Protein AF-A0A947YZN4-F1 (afdb_monomer_lite)

Structure (mmCIF, N/CA/C/O backbone):
data_AF-A0A947YZN4-F1
#
_entry.id   AF-A0A947YZN4-F1
#
loop_
_atom_site.group_PDB
_atom_site.id
_atom_site.type_symbol
_atom_site.label_atom_id
_atom_site.label_alt_id
_atom_site.label_comp_id
_atom_site.label_asym_id
_atom_site.label_entity_id
_atom_site.label_seq_id
_atom_site.pdbx_PDB_ins_code
_atom_site.Cartn_x
_atom_site.Cartn_y
_atom_site.Cartn_z
_atom_site.occupancy
_atom_site.B_iso_or_equiv
_atom_site.auth_seq_id
_atom_site.auth_comp_id
_atom_site.auth_asym_id
_atom_site.auth_atom_id
_atom_site.pdbx_PDB_model_num
ATOM 1 N N . MET A 1 1 ? 12.691 49.377 -1.015 1.00 46.47 1 MET A N 1
ATOM 2 C CA . MET A 1 1 ? 13.554 48.545 -1.881 1.00 46.47 1 MET A CA 1
ATOM 3 C C . MET A 1 1 ? 13.466 47.112 -1.382 1.00 46.47 1 MET A C 1
ATOM 5 O O . MET A 1 1 ? 13.944 46.845 -0.291 1.00 46.47 1 MET A O 1
ATOM 9 N N . SER A 1 2 ? 12.779 46.223 -2.102 1.00 58.16 2 SER A N 1
ATOM 10 C CA . SER A 1 2 ? 12.664 44.812 -1.708 1.00 58.16 2 SER A CA 1
ATOM 11 C C . SER A 1 2 ? 13.939 44.073 -2.107 1.00 58.16 2 SER A C 1
ATOM 13 O O . SER A 1 2 ? 14.275 44.034 -3.291 1.00 58.16 2 SER A O 1
ATOM 15 N N . ALA A 1 3 ? 14.663 43.518 -1.135 1.00 66.31 3 ALA A N 1
ATOM 16 C CA . ALA A 1 3 ? 15.814 42.666 -1.405 1.00 66.31 3 ALA A CA 1
ATOM 17 C C . ALA A 1 3 ? 15.352 41.420 -2.181 1.00 66.31 3 ALA A C 1
ATOM 19 O O . ALA A 1 3 ? 14.417 40.734 -1.765 1.00 66.31 3 ALA A O 1
ATOM 20 N N . LYS A 1 4 ? 15.981 41.140 -3.328 1.00 73.44 4 LYS A N 1
ATOM 21 C CA . LYS A 1 4 ? 15.785 39.874 -4.043 1.00 73.44 4 LYS A CA 1
ATOM 22 C C . LYS A 1 4 ? 16.451 38.769 -3.225 1.00 73.44 4 LYS A C 1
ATOM 24 O O . LYS A 1 4 ? 17.670 38.762 -3.113 1.00 73.44 4 LYS A O 1
ATOM 29 N N . LEU A 1 5 ? 15.655 37.863 -2.662 1.00 82.50 5 LEU A N 1
ATOM 30 C CA . LEU A 1 5 ? 16.159 36.645 -2.031 1.00 82.50 5 LEU A CA 1
ATOM 31 C C . LEU A 1 5 ? 16.596 35.661 -3.118 1.00 82.50 5 LEU A C 1
ATOM 33 O O . LEU A 1 5 ? 15.818 35.311 -4.007 1.00 82.50 5 LEU A O 1
ATOM 37 N N . THR A 1 6 ? 17.848 35.231 -3.051 1.00 85.69 6 THR A N 1
ATOM 38 C CA . THR A 1 6 ? 18.419 34.193 -3.905 1.00 85.69 6 THR A CA 1
ATOM 39 C C . THR A 1 6 ? 17.941 32.829 -3.407 1.00 85.69 6 THR A C 1
ATOM 41 O O . THR A 1 6 ? 18.115 32.487 -2.238 1.00 85.69 6 THR A O 1
ATOM 44 N N . VAL A 1 7 ? 17.308 32.055 -4.290 1.00 92.12 7 VAL A N 1
ATOM 45 C CA . VAL A 1 7 ? 16.786 30.714 -3.992 1.00 92.12 7 VAL A CA 1
ATOM 46 C C . VAL A 1 7 ? 17.686 29.680 -4.661 1.00 92.12 7 VAL A C 1
ATOM 48 O O . VAL A 1 7 ? 18.020 29.825 -5.838 1.00 92.12 7 VAL A O 1
ATOM 51 N N . PHE A 1 8 ? 18.083 28.633 -3.935 1.00 90.69 8 PHE A N 1
ATOM 52 C CA . PHE A 1 8 ? 18.849 27.518 -4.492 1.00 90.69 8 PHE A CA 1
ATOM 53 C C . PHE A 1 8 ? 18.130 26.183 -4.284 1.00 90.69 8 PHE A C 1
ATOM 55 O O . PHE A 1 8 ? 17.535 25.922 -3.240 1.00 90.69 8 PHE A O 1
ATOM 62 N N . ALA A 1 9 ? 18.190 25.320 -5.299 1.00 94.12 9 ALA A N 1
ATOM 63 C CA . ALA A 1 9 ? 17.578 23.998 -5.263 1.00 94.12 9 ALA A CA 1
ATOM 64 C C . ALA A 1 9 ? 18.556 22.955 -4.702 1.00 94.12 9 ALA A C 1
ATOM 66 O O . ALA A 1 9 ? 19.708 22.867 -5.130 1.00 94.12 9 ALA A O 1
ATOM 67 N N . MET A 1 10 ? 18.081 22.109 -3.791 1.00 95.88 10 MET A N 1
ATOM 68 C CA . MET A 1 10 ? 18.818 20.959 -3.262 1.00 95.88 10 MET A CA 1
ATOM 69 C C . MET A 1 10 ? 17.930 19.710 -3.192 1.00 95.88 10 MET A C 1
ATOM 71 O O . MET A 1 10 ? 16.717 19.776 -3.395 1.00 95.88 10 MET A O 1
ATOM 75 N N . LYS A 1 11 ? 18.527 18.538 -2.948 1.00 96.94 11 LYS A N 1
ATOM 76 C CA . LYS A 1 11 ? 17.785 17.279 -2.780 1.00 96.94 11 LYS A CA 1
ATOM 77 C C . LYS A 1 11 ? 17.617 16.953 -1.303 1.00 96.94 11 LYS A C 1
ATOM 79 O O . LYS A 1 11 ? 18.579 17.007 -0.543 1.00 96.94 11 LYS A O 1
ATOM 84 N N . CYS A 1 12 ? 16.404 16.581 -0.903 1.00 94.88 12 CYS A N 1
ATOM 85 C CA . CYS A 1 12 ? 16.150 16.068 0.436 1.00 94.88 12 CYS A CA 1
ATOM 86 C C . CYS A 1 12 ? 16.909 14.740 0.631 1.00 94.88 12 CYS A C 1
ATOM 88 O O . CYS A 1 12 ? 16.667 13.809 -0.138 1.00 94.88 12 CYS A O 1
ATOM 90 N N . PRO A 1 13 ? 17.761 14.597 1.661 1.00 94.38 13 PRO A N 1
ATOM 91 C CA . PRO A 1 13 ? 18.502 13.361 1.909 1.00 94.38 13 PRO A CA 1
ATOM 92 C C . PRO A 1 13 ? 17.604 12.183 2.312 1.00 94.38 13 PRO A C 1
ATOM 94 O O . PRO A 1 13 ? 18.005 11.041 2.134 1.00 94.38 13 PRO A O 1
ATOM 97 N N . ASN A 1 14 ? 16.390 12.437 2.819 1.00 91.25 14 ASN A N 1
ATOM 98 C CA . ASN A 1 14 ? 15.480 11.369 3.241 1.00 91.25 14 ASN A CA 1
ATOM 99 C C . ASN A 1 14 ? 14.673 10.776 2.069 1.00 91.25 14 ASN A C 1
ATOM 101 O O . ASN A 1 14 ? 14.543 9.564 1.949 1.00 91.25 14 ASN A O 1
ATOM 105 N N . CYS A 1 15 ? 14.123 11.618 1.183 1.00 87.81 15 CYS A N 1
ATOM 106 C CA . CYS A 1 15 ? 13.209 11.162 0.121 1.00 87.81 15 CYS A CA 1
ATOM 107 C C . CYS A 1 15 ? 13.675 11.451 -1.316 1.00 87.81 15 CYS A C 1
ATOM 109 O O . CYS A 1 15 ? 13.011 11.038 -2.264 1.00 87.81 15 CYS A O 1
ATOM 111 N N . GLY A 1 16 ? 14.777 12.183 -1.505 1.00 94.19 16 GLY A N 1
ATOM 112 C CA . GLY A 1 16 ? 15.305 12.545 -2.825 1.00 94.19 16 GLY A CA 1
ATOM 113 C C . GLY A 1 16 ? 14.519 13.629 -3.575 1.00 94.19 16 GLY A C 1
ATOM 114 O O . GLY A 1 16 ? 14.877 13.967 -4.705 1.00 94.19 16 GLY A O 1
ATOM 115 N N . ALA A 1 17 ? 13.465 14.198 -2.982 1.00 91.00 17 ALA A N 1
ATOM 116 C CA . ALA A 1 17 ? 12.693 15.273 -3.602 1.00 91.00 17 ALA A CA 1
ATOM 117 C C . ALA A 1 17 ? 13.521 16.563 -3.752 1.00 91.00 17 ALA A C 1
ATOM 119 O O . ALA A 1 17 ? 14.403 16.842 -2.938 1.00 91.00 17 ALA A O 1
ATOM 120 N N . SER A 1 18 ? 13.234 17.349 -4.796 1.00 95.62 18 SER A N 1
ATOM 121 C CA . SER A 1 18 ? 13.807 18.694 -4.954 1.00 95.62 18 SER A CA 1
ATOM 122 C C . SER A 1 18 ? 13.130 19.649 -3.983 1.00 95.62 18 SER A C 1
ATOM 124 O O . SER A 1 18 ? 11.906 19.728 -3.977 1.00 95.62 18 SER A O 1
ATOM 126 N N . ILE A 1 19 ? 13.921 20.358 -3.188 1.00 96.50 19 ILE A N 1
ATOM 127 C CA . ILE A 1 19 ? 13.463 21.382 -2.251 1.00 96.50 19 ILE A CA 1
ATOM 128 C C . ILE A 1 19 ? 14.249 22.667 -2.501 1.00 96.50 19 ILE A C 1
ATOM 130 O O . ILE A 1 19 ? 15.420 22.618 -2.883 1.00 96.50 19 ILE A O 1
ATOM 134 N N . GLU A 1 20 ? 13.593 23.800 -2.3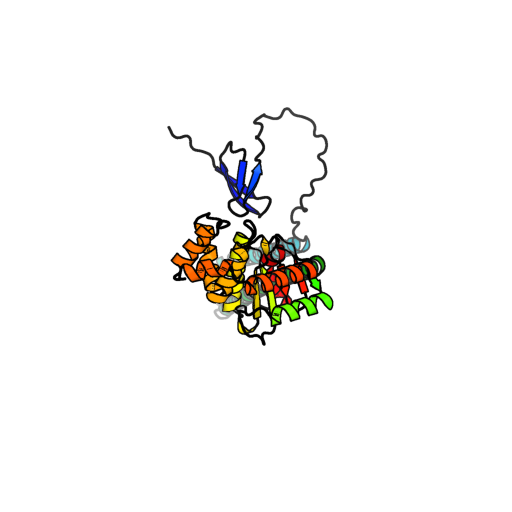16 1.00 96.44 20 GLU A N 1
ATOM 135 C CA . GLU A 1 20 ? 14.175 25.125 -2.493 1.00 96.44 20 GLU A CA 1
ATOM 136 C C . GLU A 1 20 ? 14.506 25.715 -1.122 1.00 96.44 20 GLU A C 1
ATOM 138 O O . GLU A 1 20 ? 13.704 25.623 -0.193 1.00 96.44 20 GLU A O 1
ATOM 143 N N . ALA A 1 21 ? 15.706 26.273 -0.985 1.00 95.25 21 ALA A N 1
ATOM 144 C CA . ALA A 1 21 ? 16.163 26.944 0.223 1.00 95.25 21 ALA A CA 1
ATOM 145 C C . ALA A 1 21 ? 16.513 28.396 -0.107 1.00 95.25 21 ALA A C 1
ATOM 147 O O . ALA A 1 21 ? 17.158 28.675 -1.124 1.00 95.25 21 ALA A O 1
ATOM 148 N N . SER A 1 22 ? 16.095 29.314 0.760 1.00 93.56 22 SER A N 1
ATOM 149 C CA . SER A 1 22 ? 16.493 30.718 0.669 1.00 93.56 22 SER A CA 1
ATOM 150 C C . SER A 1 22 ? 17.904 30.904 1.224 1.00 93.56 22 SER A C 1
ATOM 152 O O . SER A 1 22 ? 18.310 30.231 2.175 1.00 93.56 22 SER A O 1
ATOM 154 N N . GLU A 1 23 ? 18.663 31.835 0.653 1.00 89.94 23 GLU A N 1
ATOM 155 C CA . GLU A 1 23 ? 19.967 32.218 1.195 1.00 89.94 23 GLU A CA 1
ATOM 156 C C . GLU A 1 23 ? 19.843 32.680 2.661 1.00 89.94 23 GLU A C 1
ATOM 158 O O . GLU A 1 23 ? 18.968 33.473 3.005 1.00 89.94 23 GLU A O 1
ATOM 163 N N . GLY A 1 24 ? 20.682 32.125 3.544 1.00 87.50 24 GLY A N 1
ATOM 164 C CA . GLY A 1 24 ? 20.649 32.381 4.991 1.00 87.50 24 GLY A CA 1
ATOM 165 C C . GLY A 1 24 ? 19.677 31.510 5.801 1.00 87.50 24 GLY A C 1
ATOM 166 O O . GLY A 1 24 ? 19.671 31.587 7.028 1.00 87.50 24 GLY A O 1
ATOM 167 N N . GLN A 1 25 ? 18.878 30.650 5.164 1.00 91.94 25 GLN A N 1
ATOM 168 C CA . GLN A 1 25 ? 17.985 29.739 5.878 1.00 91.94 25 GLN A CA 1
ATOM 169 C C . GLN A 1 25 ? 18.778 28.612 6.564 1.00 91.94 25 GLN A C 1
ATOM 171 O O . GLN A 1 25 ? 19.432 27.816 5.898 1.00 91.94 25 GLN A O 1
ATOM 176 N N . THR A 1 26 ? 18.694 28.517 7.894 1.00 94.00 26 THR A N 1
ATOM 177 C CA . THR A 1 26 ? 19.405 27.500 8.703 1.00 94.00 26 THR A CA 1
ATOM 178 C C . THR A 1 26 ? 18.592 26.226 8.929 1.00 94.00 26 THR A C 1
ATOM 180 O O . THR A 1 26 ? 19.141 25.172 9.253 1.00 94.00 26 THR A O 1
ATOM 183 N N . MET A 1 27 ? 17.272 26.291 8.738 1.00 94.75 27 MET A N 1
ATOM 184 C CA . MET A 1 27 ? 16.366 25.155 8.881 1.00 94.75 27 MET A CA 1
ATOM 185 C C . MET A 1 27 ? 15.332 25.121 7.760 1.00 94.75 27 MET A C 1
ATOM 187 O O . MET A 1 27 ? 14.665 26.119 7.484 1.00 94.75 27 MET A O 1
ATOM 191 N N . LEU A 1 28 ? 15.164 23.951 7.147 1.00 95.88 28 LEU A N 1
ATOM 192 C CA . LEU A 1 28 ? 14.182 23.712 6.093 1.00 95.88 28 LEU A CA 1
ATOM 193 C C . LEU A 1 28 ? 13.438 22.402 6.354 1.00 95.88 28 LEU A C 1
ATOM 195 O O . LEU A 1 28 ? 14.057 21.353 6.521 1.00 95.88 28 LEU A O 1
ATOM 199 N N . THR A 1 29 ? 12.109 22.441 6.334 1.00 96.38 29 THR A N 1
ATOM 200 C CA . THR A 1 29 ? 11.281 21.232 6.399 1.00 96.38 29 THR A CA 1
ATOM 201 C C . THR A 1 29 ? 10.926 20.796 4.987 1.00 96.38 29 THR A C 1
ATOM 203 O O . THR A 1 29 ? 10.337 21.554 4.224 1.00 96.38 29 THR A O 1
ATOM 206 N N . CYS A 1 30 ? 11.279 19.565 4.618 1.00 94.31 30 CYS A N 1
ATOM 207 C CA . CYS A 1 30 ? 10.929 19.030 3.307 1.00 94.31 30 CYS A CA 1
ATOM 208 C C . CYS A 1 30 ? 9.410 18.843 3.183 1.00 94.31 30 CYS A C 1
ATOM 210 O O . CYS A 1 30 ? 8.847 17.986 3.859 1.00 94.31 30 CYS A O 1
ATOM 212 N N . GLU A 1 31 ? 8.767 19.552 2.257 1.00 93.81 31 GLU A N 1
ATOM 213 C CA . GLU A 1 31 ? 7.308 19.500 2.039 1.00 93.81 31 GLU A CA 1
ATOM 214 C C . GLU A 1 31 ? 6.774 18.115 1.626 1.00 93.81 31 GLU A C 1
ATOM 216 O O . GLU A 1 31 ? 5.580 17.839 1.725 1.00 93.81 31 GLU A O 1
ATOM 221 N N . TYR A 1 32 ? 7.654 17.226 1.159 1.00 87.12 32 TYR A N 1
ATOM 222 C CA . TYR A 1 32 ? 7.279 15.906 0.651 1.00 87.12 32 TYR A CA 1
ATOM 223 C C . TYR A 1 32 ? 7.295 14.815 1.724 1.00 87.12 32 TYR A C 1
ATOM 225 O O . TYR A 1 32 ? 6.481 13.897 1.682 1.00 87.12 32 TYR A O 1
ATOM 233 N N . CYS A 1 33 ? 8.238 14.873 2.668 1.00 83.00 33 CYS A N 1
ATOM 234 C CA . CYS A 1 33 ? 8.422 13.822 3.677 1.00 83.00 33 CYS A CA 1
ATOM 235 C C . CYS A 1 33 ? 8.455 14.340 5.118 1.00 83.00 33 CYS A C 1
ATOM 237 O O . CYS A 1 33 ? 8.629 13.544 6.037 1.00 83.00 33 CYS A O 1
ATOM 239 N N . ASN A 1 34 ? 8.300 15.653 5.308 1.00 93.50 34 ASN A N 1
ATOM 240 C CA . ASN A 1 34 ? 8.358 16.363 6.585 1.00 93.50 34 ASN A CA 1
ATOM 241 C C . ASN A 1 34 ? 9.672 16.188 7.361 1.00 93.50 34 ASN A C 1
ATOM 243 O O . ASN A 1 34 ? 9.714 16.426 8.563 1.00 93.50 34 ASN A O 1
ATOM 247 N N . ASN A 1 35 ? 10.756 15.791 6.688 1.00 93.81 35 ASN A N 1
ATOM 248 C CA . ASN A 1 35 ? 12.070 15.738 7.314 1.00 93.81 35 ASN A CA 1
ATOM 249 C C . ASN A 1 35 ? 12.632 17.152 7.485 1.00 93.81 35 ASN A C 1
ATOM 251 O O . ASN A 1 35 ? 12.792 17.870 6.492 1.00 93.81 35 ASN A O 1
ATOM 255 N N . THR A 1 36 ? 12.966 17.519 8.718 1.00 96.31 36 THR A N 1
ATOM 256 C CA . THR A 1 36 ? 13.636 18.782 9.040 1.00 96.31 36 THR A CA 1
ATOM 257 C C . THR A 1 36 ? 15.129 18.665 8.747 1.00 96.31 36 THR A C 1
ATOM 259 O O . THR A 1 36 ? 15.790 17.722 9.178 1.00 96.31 36 THR A O 1
ATOM 262 N N . LEU A 1 37 ? 15.660 19.613 7.981 1.00 95.81 37 LEU A N 1
ATOM 263 C CA . LEU A 1 37 ? 17.063 19.700 7.595 1.00 95.81 37 LEU A CA 1
ATOM 264 C C . LEU A 1 37 ? 17.689 20.911 8.268 1.00 95.81 37 LEU A C 1
ATOM 266 O O . LEU A 1 37 ? 17.212 22.029 8.084 1.00 95.81 37 LEU A O 1
ATOM 270 N N . HIS A 1 38 ? 18.774 20.682 9.001 1.00 95.75 38 HIS A N 1
ATOM 271 C CA . HIS A 1 38 ? 19.635 21.746 9.498 1.00 95.75 38 HIS A CA 1
ATOM 272 C C . HIS A 1 38 ? 20.676 22.055 8.420 1.00 95.75 38 HIS A C 1
ATOM 274 O O . HIS A 1 38 ? 21.597 21.271 8.180 1.00 95.75 38 HIS A O 1
ATOM 280 N N . LEU A 1 39 ? 20.483 23.170 7.720 1.00 91.69 39 LEU A N 1
ATOM 281 C CA . LEU A 1 39 ? 21.438 23.701 6.759 1.00 91.69 39 LEU A CA 1
ATOM 282 C C . LEU A 1 39 ? 22.490 24.435 7.589 1.00 91.69 39 LEU A C 1
ATOM 284 O O . LEU A 1 39 ? 22.252 25.552 8.040 1.00 91.69 39 LEU A O 1
ATOM 288 N N . GLY A 1 40 ? 23.599 23.755 7.897 1.00 84.12 40 GLY A N 1
ATOM 289 C CA . GLY A 1 40 ? 24.666 24.332 8.715 1.00 84.12 40 GLY A CA 1
ATOM 290 C C . GLY A 1 40 ? 25.074 25.710 8.194 1.00 84.12 40 GLY A C 1
ATOM 291 O O . GLY A 1 40 ? 25.099 25.924 6.979 1.00 84.12 40 GLY A O 1
ATOM 292 N N . GLU A 1 41 ? 25.368 26.639 9.106 1.00 74.69 41 GLU A N 1
ATOM 293 C CA . GLU A 1 41 ? 25.857 27.970 8.751 1.00 74.69 41 GLU A CA 1
ATOM 294 C C . GLU A 1 41 ? 27.041 27.817 7.793 1.00 74.69 41 GLU A C 1
ATOM 296 O O . GLU A 1 41 ? 28.090 27.269 8.149 1.00 74.69 41 GLU A O 1
ATOM 301 N N . ARG A 1 42 ? 26.877 28.265 6.543 1.00 59.19 42 ARG A N 1
ATOM 302 C CA . ARG A 1 42 ? 28.019 28.416 5.645 1.00 59.19 42 ARG A CA 1
ATOM 303 C C . ARG A 1 42 ? 28.894 29.501 6.257 1.00 59.19 42 ARG A C 1
ATOM 305 O O . ARG A 1 42 ? 28.621 30.679 6.057 1.00 59.19 42 ARG A O 1
ATOM 312 N N . LYS A 1 43 ? 29.934 29.108 6.998 1.00 55.00 43 LYS A N 1
ATOM 313 C CA . LYS A 1 43 ? 31.031 30.008 7.360 1.00 55.00 43 LYS A CA 1
ATOM 314 C C . LYS A 1 43 ? 31.591 30.596 6.069 1.00 55.00 43 LYS A C 1
ATOM 316 O O . LYS A 1 43 ? 32.271 29.914 5.305 1.00 55.00 43 LYS A O 1
ATOM 321 N N . SER A 1 44 ? 31.248 31.848 5.802 1.00 56.44 44 SER A N 1
ATOM 322 C CA . SER A 1 44 ? 31.844 32.657 4.752 1.00 56.44 44 SER A CA 1
ATOM 323 C C . SER A 1 44 ? 33.239 33.075 5.211 1.00 56.44 44 SER A C 1
ATOM 325 O O . SER A 1 44 ? 33.413 34.154 5.767 1.00 56.44 44 SER A O 1
ATOM 327 N N . GLU A 1 45 ? 34.225 32.205 5.018 1.00 49.31 45 GLU A N 1
ATOM 328 C CA . GLU A 1 45 ? 35.637 32.539 5.208 1.00 49.31 45 GLU A CA 1
ATOM 329 C C . GLU A 1 45 ? 36.429 32.056 3.980 1.00 49.31 45 GLU A C 1
ATOM 331 O O . GLU A 1 45 ? 36.300 30.886 3.600 1.00 49.31 45 GLU A O 1
ATOM 336 N N . PRO A 1 46 ? 37.222 32.922 3.315 1.00 57.25 46 PRO A N 1
ATOM 337 C CA . PRO A 1 46 ? 38.176 32.479 2.306 1.00 57.25 46 PRO A CA 1
ATOM 338 C C . PRO A 1 46 ? 39.210 31.584 3.000 1.00 57.25 46 PRO A C 1
ATOM 340 O O . PRO A 1 46 ? 39.779 32.003 4.010 1.00 57.25 46 PRO A O 1
ATOM 343 N N . PRO A 1 47 ? 39.464 30.358 2.518 1.00 53.41 47 PRO A N 1
ATOM 344 C CA . PRO A 1 47 ? 40.278 29.422 3.272 1.00 53.41 47 PRO A CA 1
ATOM 345 C C . PRO A 1 47 ? 41.749 29.868 3.273 1.00 53.41 47 PRO A C 1
ATOM 347 O O . PRO A 1 47 ? 42.322 30.054 2.195 1.00 53.41 47 PRO A O 1
ATOM 350 N N . PRO A 1 48 ? 42.410 29.983 4.441 1.00 59.53 48 PRO A N 1
ATOM 351 C CA . PRO A 1 48 ? 43.861 29.920 4.488 1.00 59.53 48 PRO A CA 1
ATOM 352 C C . PRO A 1 48 ? 44.305 28.530 4.013 1.00 59.53 48 PRO A C 1
ATOM 354 O O . PRO A 1 48 ? 43.673 27.515 4.315 1.00 59.53 48 PRO A O 1
ATOM 357 N N . ALA A 1 49 ? 45.383 28.483 3.233 1.00 57.19 49 ALA A N 1
ATOM 358 C CA . ALA A 1 49 ? 45.937 27.250 2.688 1.00 57.19 49 ALA A CA 1
ATOM 359 C C . ALA A 1 49 ? 46.424 26.326 3.818 1.00 57.19 49 ALA A C 1
ATOM 361 O O . ALA A 1 49 ? 47.542 26.460 4.312 1.00 57.19 49 ALA A O 1
ATOM 362 N N . VAL A 1 50 ? 45.586 25.371 4.222 1.00 56.84 50 VAL A N 1
ATOM 363 C CA . VAL A 1 50 ? 45.950 24.314 5.169 1.00 56.84 50 VAL A CA 1
ATOM 364 C C . VAL A 1 50 ? 46.141 23.011 4.400 1.00 56.84 50 VAL A C 1
ATOM 366 O O . VAL A 1 50 ? 45.277 22.588 3.631 1.00 56.84 50 VAL A O 1
ATOM 369 N N . LYS A 1 51 ? 47.302 22.376 4.603 1.00 53.22 51 LYS A N 1
ATOM 370 C CA . LYS A 1 51 ? 47.618 21.044 4.071 1.00 53.22 51 LYS A CA 1
ATOM 371 C C . LYS A 1 51 ? 46.573 20.030 4.569 1.00 53.22 51 LYS A C 1
ATOM 373 O O . LYS A 1 51 ? 46.359 19.959 5.779 1.00 53.22 51 LYS A O 1
ATOM 378 N N . PRO A 1 52 ? 45.942 19.241 3.680 1.00 53.62 52 PRO A N 1
ATOM 379 C CA . PRO A 1 52 ? 44.853 18.359 4.069 1.00 53.62 52 PRO A CA 1
ATOM 380 C C . PRO A 1 52 ? 45.350 17.201 4.935 1.00 53.62 52 PRO A C 1
ATOM 382 O O . PRO A 1 52 ? 46.201 16.418 4.513 1.00 53.62 52 PRO A O 1
ATOM 385 N N . SER A 1 53 ? 44.768 17.066 6.125 1.00 61.53 53 SER A N 1
ATOM 386 C CA . SER A 1 53 ? 44.665 15.788 6.820 1.00 61.53 53 SER A CA 1
ATOM 387 C C . SER A 1 53 ? 43.549 14.966 6.171 1.00 61.53 53 SER A C 1
ATOM 389 O O . SER A 1 53 ? 42.481 15.479 5.830 1.00 61.53 53 SER A O 1
ATOM 391 N N . SER A 1 54 ? 43.834 13.690 5.931 1.00 57.81 54 SER A N 1
ATOM 392 C CA . SER A 1 54 ? 42.974 12.771 5.188 1.00 57.81 54 SER A CA 1
ATOM 393 C C . SER A 1 54 ? 41.579 12.663 5.820 1.00 57.81 54 SER A C 1
ATOM 395 O O . SER A 1 54 ? 41.483 12.353 7.010 1.00 57.81 54 SER A O 1
ATOM 397 N N . PRO A 1 55 ? 40.491 12.878 5.059 1.00 61.22 55 PRO A N 1
ATOM 398 C CA . PRO A 1 55 ? 39.143 12.689 5.572 1.00 61.22 55 PRO A CA 1
ATOM 399 C C . PRO A 1 55 ? 38.857 11.201 5.836 1.00 61.22 55 PRO A C 1
ATOM 401 O O . PRO A 1 55 ? 39.368 10.337 5.115 1.00 61.22 55 PRO A O 1
ATOM 404 N N . PRO A 1 56 ? 38.015 10.883 6.838 1.00 62.78 56 PRO A N 1
ATOM 405 C CA . PRO A 1 56 ? 37.523 9.528 7.036 1.00 62.78 56 PRO A CA 1
ATOM 406 C C . PRO A 1 56 ? 36.760 9.050 5.786 1.00 62.78 56 PRO A C 1
ATOM 408 O O . PRO A 1 56 ? 36.121 9.861 5.104 1.00 62.78 56 PRO A O 1
ATOM 411 N N . PRO A 1 57 ? 36.832 7.748 5.455 1.00 56.09 57 PRO A N 1
ATOM 412 C CA . PRO A 1 57 ? 36.259 7.204 4.232 1.00 56.09 57 PRO A CA 1
ATOM 413 C C . PRO A 1 57 ? 34.751 7.467 4.173 1.00 56.09 57 PRO A C 1
ATOM 415 O O . PRO A 1 57 ? 33.969 6.977 4.985 1.00 56.09 57 PRO A O 1
ATOM 418 N N . SER A 1 58 ? 34.362 8.269 3.184 1.00 58.94 58 SER A N 1
ATOM 419 C CA . SER A 1 58 ? 32.975 8.548 2.824 1.00 58.94 58 SER A CA 1
ATOM 420 C C . SER A 1 58 ? 32.242 7.246 2.490 1.00 58.94 58 SER A C 1
ATOM 422 O O . SER A 1 58 ? 32.655 6.509 1.597 1.00 58.94 58 SER A O 1
ATOM 424 N N . THR A 1 59 ? 31.121 6.989 3.164 1.00 52.88 59 THR A N 1
ATOM 425 C CA . THR A 1 59 ? 30.166 5.906 2.860 1.00 52.88 59 THR A CA 1
ATOM 426 C C . THR A 1 59 ? 29.204 6.267 1.727 1.00 52.88 59 THR A C 1
ATOM 428 O O . THR A 1 59 ? 28.130 5.675 1.600 1.00 52.88 59 THR A O 1
ATOM 431 N N . GLN A 1 60 ? 29.561 7.231 0.873 1.00 55.06 60 GLN A N 1
ATOM 432 C CA . GLN A 1 60 ? 28.810 7.444 -0.356 1.00 55.06 60 GLN A CA 1
ATOM 433 C C . GLN A 1 60 ? 28.821 6.148 -1.177 1.00 55.06 60 GLN A C 1
ATOM 435 O O . GLN A 1 60 ? 29.895 5.573 -1.388 1.00 55.06 60 GLN A O 1
ATOM 440 N N . PRO A 1 61 ? 27.652 5.675 -1.651 1.00 50.12 61 PRO A N 1
ATOM 441 C CA . PRO A 1 61 ? 27.631 4.595 -2.618 1.00 50.12 61 PRO A CA 1
ATOM 442 C C . PRO A 1 61 ? 28.532 5.017 -3.781 1.00 50.12 61 PRO A C 1
ATOM 444 O O . PRO A 1 61 ? 28.476 6.184 -4.194 1.00 50.12 61 PRO A O 1
ATOM 447 N N . PRO A 1 62 ? 29.403 4.117 -4.266 1.00 60.38 62 PRO A N 1
ATOM 448 C CA . PRO A 1 62 ? 30.371 4.466 -5.287 1.00 60.38 62 PRO A CA 1
ATOM 449 C C . PRO A 1 62 ? 29.631 5.142 -6.445 1.00 60.38 62 PRO A C 1
ATOM 451 O O . PRO A 1 62 ? 28.563 4.656 -6.840 1.00 60.38 62 PRO A O 1
ATOM 454 N N . PRO A 1 63 ? 30.146 6.273 -6.963 1.00 62.72 63 PRO A N 1
ATOM 455 C CA . PRO A 1 63 ? 29.525 6.949 -8.090 1.00 62.72 63 PRO A CA 1
ATOM 456 C C . PRO A 1 63 ? 29.270 5.914 -9.179 1.00 62.72 63 PRO A C 1
ATOM 458 O O . PRO A 1 63 ? 30.149 5.096 -9.463 1.00 62.72 63 PRO A O 1
ATOM 461 N N . TYR A 1 64 ? 28.053 5.921 -9.728 1.00 64.81 64 TYR A N 1
ATOM 462 C CA . TYR A 1 64 ? 27.620 4.979 -10.754 1.00 64.81 64 TYR A CA 1
ATOM 463 C C . TYR A 1 64 ? 28.684 4.902 -11.856 1.00 64.81 64 TYR A C 1
ATOM 465 O O . TYR A 1 64 ? 28.819 5.806 -12.682 1.00 64.81 64 TYR A O 1
ATOM 473 N N . ARG A 1 65 ? 29.474 3.824 -11.845 1.00 69.88 65 ARG A N 1
ATOM 474 C CA . ARG A 1 65 ? 30.402 3.500 -12.921 1.00 69.88 65 ARG A CA 1
ATOM 475 C C . ARG A 1 65 ? 29.581 2.775 -13.967 1.00 69.88 65 ARG A C 1
ATOM 477 O O . ARG A 1 65 ? 29.147 1.649 -13.739 1.00 69.88 65 ARG A O 1
ATOM 484 N N . ALA A 1 66 ? 29.330 3.449 -15.087 1.00 73.88 66 ALA A N 1
ATOM 485 C CA . ALA A 1 66 ? 28.796 2.776 -16.257 1.00 73.88 66 ALA A CA 1
ATOM 486 C C . ALA A 1 66 ? 29.703 1.582 -16.583 1.00 73.88 66 ALA A C 1
ATOM 488 O O . ALA A 1 66 ? 30.929 1.707 -16.541 1.00 73.88 66 ALA A O 1
ATOM 489 N N . ASP A 1 67 ? 29.084 0.436 -16.855 1.00 80.50 67 ASP A N 1
ATOM 490 C CA . ASP A 1 67 ? 29.785 -0.798 -17.188 1.00 80.50 67 ASP A CA 1
ATOM 491 C C . ASP A 1 67 ? 30.800 -0.525 -18.323 1.00 80.50 67 ASP A C 1
ATOM 493 O O . ASP A 1 67 ? 30.405 0.021 -19.366 1.00 80.50 67 ASP A O 1
ATOM 497 N N . PRO A 1 68 ? 32.097 -0.848 -18.139 1.00 85.25 68 PRO A N 1
ATOM 498 C CA . PRO A 1 68 ? 33.126 -0.653 -19.157 1.00 85.25 68 PRO A CA 1
ATOM 499 C C . PRO A 1 68 ? 32.743 -1.233 -20.523 1.00 85.25 68 PRO A C 1
ATOM 501 O O . PRO A 1 68 ? 33.118 -0.673 -21.556 1.00 85.25 68 PRO A O 1
ATOM 504 N N . ASP A 1 69 ? 31.961 -2.312 -20.546 1.00 81.06 69 ASP A N 1
ATOM 505 C CA . ASP A 1 69 ? 31.535 -2.965 -21.779 1.00 81.06 69 ASP A CA 1
ATOM 506 C C . ASP A 1 69 ? 30.460 -2.158 -22.515 1.00 81.06 69 ASP A C 1
ATOM 508 O O . ASP A 1 69 ? 30.475 -2.083 -23.747 1.00 81.06 69 ASP A O 1
ATOM 512 N N . ILE A 1 70 ? 29.589 -1.454 -21.784 1.00 74.25 70 ILE A N 1
ATOM 513 C CA . ILE A 1 70 ? 28.607 -0.530 -22.371 1.00 74.25 70 ILE A CA 1
ATOM 514 C C . ILE A 1 70 ? 29.316 0.688 -22.977 1.00 74.25 70 ILE A C 1
ATOM 516 O O . ILE A 1 70 ? 28.957 1.131 -24.074 1.00 74.25 70 ILE A O 1
ATOM 520 N N . ILE A 1 71 ? 30.348 1.212 -22.305 1.00 80.44 71 ILE A N 1
ATOM 521 C CA . ILE A 1 71 ? 31.155 2.330 -22.821 1.00 80.44 71 ILE A CA 1
ATOM 522 C C . ILE A 1 71 ? 31.859 1.911 -24.120 1.00 80.44 71 ILE A C 1
ATOM 524 O O . ILE A 1 71 ? 31.705 2.578 -25.147 1.00 80.44 71 ILE A O 1
ATOM 528 N N . LYS A 1 72 ? 32.540 0.756 -24.121 1.00 88.38 72 LYS A N 1
ATOM 529 C CA . LYS A 1 72 ? 33.215 0.211 -25.312 1.00 88.38 72 LYS A CA 1
ATOM 530 C C . LYS A 1 72 ? 32.246 -0.067 -26.462 1.00 88.38 72 LYS A C 1
ATOM 532 O O . LYS A 1 72 ? 32.567 0.217 -27.619 1.00 88.38 72 LYS A O 1
ATOM 537 N N . ALA A 1 73 ? 31.054 -0.596 -26.176 1.00 80.88 73 ALA A N 1
ATOM 538 C CA . ALA A 1 73 ? 30.035 -0.842 -27.193 1.00 80.88 73 ALA A CA 1
ATOM 539 C C . ALA A 1 73 ? 29.576 0.463 -27.865 1.00 80.88 73 ALA A C 1
ATOM 541 O O . ALA A 1 73 ? 29.470 0.519 -29.093 1.00 80.88 73 ALA A O 1
ATOM 542 N N . ARG A 1 74 ? 29.373 1.533 -27.083 1.00 81.56 74 ARG A N 1
ATOM 543 C CA . ARG A 1 74 ? 28.976 2.854 -27.595 1.00 81.56 74 ARG A CA 1
ATOM 544 C C . ARG A 1 74 ? 30.072 3.495 -28.446 1.00 81.56 74 ARG A C 1
ATOM 546 O O . ARG A 1 74 ? 29.777 3.995 -29.531 1.00 81.56 74 ARG A O 1
ATOM 553 N N . GLU A 1 75 ? 31.326 3.426 -28.003 1.00 89.12 75 GLU A N 1
ATOM 554 C CA . GLU A 1 75 ? 32.473 3.909 -28.782 1.00 89.12 75 GLU A CA 1
ATOM 555 C C . GLU A 1 75 ? 32.629 3.153 -30.108 1.00 89.12 75 GLU A C 1
ATOM 557 O O . GLU A 1 75 ? 32.888 3.763 -31.149 1.00 89.12 75 GLU A O 1
ATOM 562 N N . LYS A 1 76 ? 32.436 1.826 -30.104 1.00 89.75 76 LYS A N 1
ATOM 563 C CA . LYS A 1 76 ? 32.491 1.006 -31.323 1.00 89.75 76 LYS A CA 1
ATOM 564 C C . LYS A 1 76 ? 31.405 1.419 -32.319 1.00 89.75 76 LYS A C 1
ATOM 566 O O . LYS A 1 76 ? 31.702 1.563 -33.505 1.00 89.75 76 LYS A O 1
ATOM 571 N N . LEU A 1 77 ? 30.187 1.667 -31.838 1.00 80.00 77 LEU A N 1
ATOM 572 C CA . LEU A 1 77 ? 29.062 2.136 -32.653 1.00 80.00 77 LEU A CA 1
ATOM 573 C C . LEU A 1 77 ? 29.320 3.533 -33.239 1.00 80.00 77 LEU A C 1
ATOM 575 O O . LEU A 1 77 ? 29.104 3.743 -34.431 1.00 80.00 77 LEU A O 1
ATOM 579 N N . GLN A 1 78 ? 29.862 4.465 -32.447 1.00 83.38 78 GLN A N 1
ATOM 580 C CA . GLN A 1 78 ? 30.246 5.796 -32.937 1.00 83.38 78 GLN A CA 1
ATOM 581 C C . GLN A 1 78 ? 31.349 5.725 -34.000 1.00 83.38 78 GLN A C 1
ATOM 583 O O . GLN A 1 78 ? 31.240 6.371 -35.042 1.00 83.38 78 GLN A O 1
ATOM 588 N N . LYS A 1 79 ? 32.382 4.896 -33.794 1.00 87.44 79 LYS A N 1
ATOM 589 C CA . LYS A 1 79 ? 33.449 4.689 -34.787 1.00 87.44 79 LYS A CA 1
ATOM 590 C C . LYS A 1 79 ? 32.914 4.079 -36.086 1.00 87.44 79 LYS A C 1
ATOM 592 O O . LYS A 1 79 ? 33.350 4.479 -37.163 1.00 87.44 79 LYS A O 1
ATOM 597 N N . GLN A 1 80 ? 31.971 3.137 -36.009 1.00 84.31 80 GLN A N 1
ATOM 598 C CA . GLN A 1 80 ? 31.322 2.560 -37.193 1.00 84.31 80 GLN A CA 1
ATOM 599 C C . GLN A 1 80 ? 30.468 3.594 -37.939 1.00 84.31 80 GLN A C 1
ATOM 601 O O . GLN A 1 80 ? 30.577 3.693 -39.160 1.00 84.31 80 GLN A O 1
ATOM 606 N N . ALA A 1 81 ? 29.703 4.420 -37.219 1.00 73.00 81 ALA A N 1
ATOM 607 C CA . ALA A 1 81 ? 28.916 5.500 -37.811 1.00 73.00 81 ALA A CA 1
ATOM 608 C C . ALA A 1 81 ? 29.800 6.548 -38.513 1.00 73.00 81 ALA A C 1
ATOM 610 O O . ALA A 1 81 ? 29.515 6.936 -39.644 1.00 73.00 81 ALA A O 1
ATOM 611 N N . MET A 1 82 ? 30.923 6.950 -37.901 1.00 76.44 82 MET A N 1
ATOM 612 C CA . MET A 1 82 ? 31.869 7.886 -38.525 1.00 76.44 82 MET A CA 1
ATOM 613 C C . MET A 1 82 ? 32.548 7.302 -39.771 1.00 76.44 82 MET A C 1
ATOM 615 O O . MET A 1 82 ? 32.770 8.028 -40.738 1.00 76.44 82 MET A O 1
ATOM 619 N N . LYS A 1 83 ? 32.871 5.999 -39.778 1.00 80.31 83 LYS A N 1
ATOM 620 C CA . LYS A 1 83 ? 33.425 5.328 -40.967 1.00 80.31 83 LYS A CA 1
ATOM 621 C C . LYS A 1 83 ? 32.419 5.304 -42.122 1.00 80.31 83 LYS A C 1
ATOM 623 O O . LYS A 1 83 ? 32.806 5.612 -43.244 1.00 80.31 83 LYS A O 1
ATOM 628 N N . ALA A 1 84 ? 31.148 5.013 -41.841 1.00 69.88 84 ALA A N 1
ATOM 629 C CA . ALA A 1 84 ? 30.083 5.025 -42.846 1.00 69.88 84 ALA A CA 1
ATOM 630 C C . ALA A 1 84 ? 29.796 6.439 -43.390 1.00 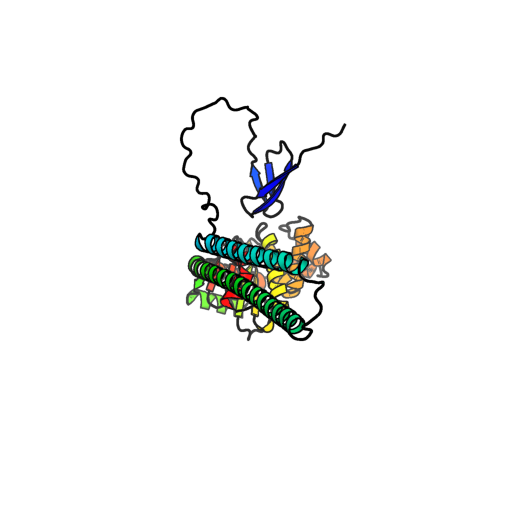69.88 84 ALA A C 1
ATOM 632 O O . ALA A 1 84 ? 29.586 6.610 -44.589 1.00 69.88 84 ALA A O 1
ATOM 633 N N . ALA A 1 85 ? 29.843 7.463 -42.531 1.00 69.94 85 ALA A N 1
ATOM 634 C CA . ALA A 1 85 ? 29.675 8.854 -42.952 1.00 69.94 85 ALA A CA 1
ATOM 635 C C . ALA A 1 85 ? 30.813 9.318 -43.877 1.00 69.94 85 ALA A C 1
ATOM 637 O O . ALA A 1 85 ? 30.550 9.956 -44.892 1.00 69.94 85 ALA A O 1
ATOM 638 N N . LYS A 1 86 ? 32.068 8.952 -43.566 1.00 73.25 86 LYS A N 1
ATOM 639 C CA . LYS A 1 86 ? 33.234 9.292 -44.399 1.00 73.25 86 LYS A CA 1
ATOM 640 C C . LYS A 1 86 ? 33.201 8.630 -45.778 1.00 73.25 86 LYS A C 1
ATOM 642 O O . LYS A 1 86 ? 33.615 9.261 -46.741 1.00 73.25 86 LYS A O 1
ATOM 647 N N . SER A 1 87 ? 32.702 7.397 -45.903 1.00 66.56 87 SER A N 1
ATOM 648 C CA . SER A 1 87 ? 32.612 6.736 -47.213 1.00 66.56 87 SER A CA 1
ATOM 649 C C . SER A 1 87 ? 31.505 7.314 -48.103 1.00 66.56 87 SER A C 1
ATOM 651 O O . SER A 1 87 ? 31.635 7.278 -49.322 1.00 66.56 87 SER A O 1
ATOM 653 N N . ALA A 1 88 ? 30.437 7.874 -47.525 1.00 56.75 88 ALA A N 1
ATOM 654 C CA . ALA A 1 88 ? 29.358 8.507 -48.289 1.00 56.75 88 ALA A CA 1
ATOM 655 C C . ALA A 1 88 ? 29.783 9.847 -48.925 1.00 56.75 88 ALA A C 1
ATOM 657 O O . ALA A 1 88 ? 29.417 10.130 -50.066 1.00 56.75 88 ALA A O 1
ATOM 658 N N . THR A 1 89 ? 30.598 10.653 -48.235 1.00 57.12 89 THR A N 1
ATOM 659 C CA . THR A 1 89 ? 31.096 11.937 -48.763 1.00 57.12 89 THR A CA 1
ATOM 660 C C . THR A 1 89 ? 32.110 11.772 -49.895 1.00 57.12 89 THR A C 1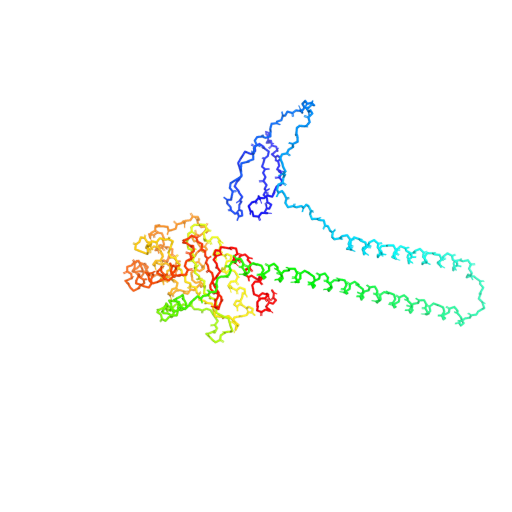
ATOM 662 O O . THR A 1 89 ? 32.134 12.595 -50.807 1.00 57.12 89 THR A O 1
ATOM 665 N N . SER A 1 90 ? 32.902 10.695 -49.904 1.00 55.12 90 SER A N 1
ATOM 666 C CA . SER A 1 90 ? 33.868 10.427 -50.982 1.00 55.12 90 SER A CA 1
ATOM 667 C C . SER A 1 90 ? 33.204 10.089 -52.323 1.00 55.12 90 SER A C 1
ATOM 669 O O . SER A 1 90 ? 33.736 10.435 -53.372 1.00 55.12 90 SER A O 1
ATOM 671 N N . VAL A 1 91 ? 32.027 9.453 -52.309 1.00 52.59 91 VAL A N 1
ATOM 672 C CA . VAL A 1 91 ? 31.306 9.072 -53.538 1.00 52.59 91 VAL A CA 1
ATOM 673 C C . VAL A 1 91 ? 30.611 10.280 -54.180 1.00 52.59 91 VAL A C 1
ATOM 675 O O . VAL A 1 91 ? 30.586 10.393 -55.403 1.00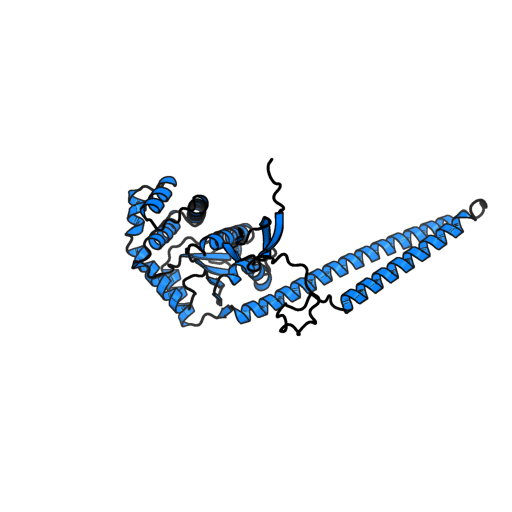 52.59 91 VAL A O 1
ATOM 678 N N . ALA A 1 92 ? 30.120 11.231 -53.378 1.00 52.22 92 ALA A N 1
ATOM 679 C CA . ALA A 1 92 ? 29.491 12.453 -53.888 1.00 52.22 92 ALA A CA 1
ATOM 680 C C . ALA A 1 92 ? 30.478 13.368 -54.643 1.00 52.22 92 ALA A C 1
ATOM 682 O O . ALA A 1 92 ? 30.102 13.979 -55.641 1.00 52.22 92 ALA A O 1
ATOM 683 N N . ALA A 1 93 ? 31.747 13.419 -54.219 1.00 54.19 93 ALA A N 1
ATOM 684 C CA . ALA A 1 93 ? 32.776 14.232 -54.875 1.00 54.19 93 ALA A CA 1
ATOM 685 C C . ALA A 1 93 ? 33.188 13.695 -56.261 1.00 54.19 93 ALA A C 1
ATOM 687 O O . ALA A 1 93 ? 33.535 14.475 -57.141 1.00 54.19 93 ALA A O 1
ATOM 688 N N . ILE A 1 94 ? 33.109 12.378 -56.482 1.00 53.00 94 ILE A N 1
ATOM 689 C CA . ILE A 1 94 ? 33.475 11.754 -57.767 1.00 53.00 94 ILE A CA 1
ATOM 690 C C . ILE A 1 94 ? 32.348 11.913 -58.803 1.00 53.00 94 ILE A C 1
ATOM 692 O O . ILE A 1 94 ? 32.611 12.067 -59.994 1.00 53.00 94 ILE A O 1
ATOM 696 N N . ILE A 1 95 ? 31.087 11.950 -58.362 1.00 49.72 95 ILE A N 1
ATOM 697 C CA . ILE A 1 95 ? 29.925 12.086 -59.257 1.00 49.72 95 ILE A CA 1
ATOM 698 C C . ILE A 1 95 ? 29.803 13.513 -59.829 1.00 49.72 95 ILE A C 1
ATOM 700 O O . ILE A 1 95 ? 29.301 13.680 -60.936 1.00 49.72 95 ILE A O 1
ATOM 704 N N . GLY A 1 96 ? 30.328 14.537 -59.147 1.00 49.75 96 GLY A N 1
ATOM 705 C CA . GLY A 1 96 ? 30.280 15.931 -59.614 1.00 49.75 96 GLY A CA 1
ATOM 706 C C . GLY A 1 96 ? 31.158 16.260 -60.831 1.00 49.75 96 GLY A C 1
ATOM 707 O O . GLY A 1 96 ? 30.994 17.330 -61.407 1.00 49.75 96 GLY A O 1
ATOM 708 N N . VAL A 1 97 ? 32.069 15.368 -61.243 1.00 53.06 97 VAL A N 1
ATOM 709 C CA . VAL A 1 97 ? 33.060 15.651 -62.304 1.00 53.06 97 VAL A CA 1
ATOM 710 C C . VAL A 1 97 ? 32.777 14.894 -63.618 1.00 53.06 97 VAL A C 1
ATOM 712 O O . VAL A 1 97 ? 33.359 15.222 -64.644 1.00 53.06 97 VAL A O 1
ATOM 715 N N . ILE A 1 98 ? 31.845 13.927 -63.645 1.00 49.97 98 ILE A N 1
ATOM 716 C CA . ILE A 1 98 ? 31.655 13.016 -64.804 1.00 49.97 98 ILE A CA 1
ATOM 717 C C . ILE A 1 98 ? 30.310 13.226 -65.551 1.00 49.97 98 ILE A C 1
ATOM 719 O O . ILE A 1 98 ? 29.998 12.508 -66.496 1.00 49.97 98 ILE A O 1
ATOM 723 N N . VAL A 1 99 ? 29.496 14.230 -65.200 1.00 45.72 99 VAL A N 1
ATOM 724 C CA . VAL A 1 99 ? 28.139 14.402 -65.781 1.00 45.72 99 VAL A CA 1
ATOM 725 C C . VAL A 1 99 ? 28.056 15.504 -66.856 1.00 45.72 99 VAL A C 1
ATOM 727 O O . VAL A 1 99 ? 27.165 16.348 -66.812 1.00 45.72 99 VAL A O 1
ATOM 730 N N . PRO A 1 100 ? 28.938 15.487 -67.875 1.00 48.44 100 PRO A N 1
ATOM 731 C CA . PRO A 1 100 ? 28.433 15.842 -69.200 1.00 48.44 100 PRO A CA 1
ATOM 732 C C . PRO A 1 100 ? 28.942 14.917 -70.320 1.00 48.44 100 PRO A C 1
ATOM 734 O O . PRO A 1 100 ? 29.233 15.386 -71.415 1.00 48.44 100 PRO A O 1
ATOM 737 N N . ILE A 1 101 ? 29.027 13.599 -70.093 1.00 52.16 101 ILE A N 1
ATOM 738 C CA . ILE A 1 101 ? 29.186 12.622 -71.189 1.00 52.16 101 ILE A CA 1
ATOM 739 C C . ILE A 1 101 ? 28.012 11.638 -71.163 1.00 52.16 101 ILE A C 1
ATOM 741 O O . ILE A 1 101 ? 28.004 10.623 -70.469 1.00 52.16 101 ILE A O 1
ATOM 745 N N . VAL A 1 102 ? 26.979 11.985 -71.928 1.00 54.34 102 VAL A N 1
ATOM 746 C CA . VAL A 1 102 ? 25.796 11.164 -72.198 1.00 54.34 102 VAL A CA 1
ATOM 747 C C . VAL A 1 102 ? 26.136 10.156 -73.292 1.00 54.34 102 VAL A C 1
ATOM 749 O O . VAL A 1 102 ? 25.908 10.456 -74.451 1.00 54.34 102 VAL A O 1
ATOM 752 N N . ILE A 1 103 ? 26.645 8.972 -72.935 1.00 51.19 103 ILE A N 1
ATOM 753 C CA . ILE A 1 103 ? 26.431 7.702 -73.661 1.00 51.19 103 ILE A CA 1
ATOM 754 C C . ILE A 1 103 ? 26.616 6.574 -72.633 1.00 51.19 103 ILE A C 1
ATOM 756 O O . ILE A 1 103 ? 27.747 6.234 -72.339 1.00 51.19 103 ILE A O 1
ATOM 760 N N . VAL A 1 104 ? 25.525 6.082 -72.025 1.00 50.94 104 VAL A N 1
ATOM 761 C CA . VAL A 1 104 ? 25.238 4.712 -71.507 1.00 50.94 104 VAL A CA 1
ATOM 762 C C . VAL A 1 104 ? 24.035 4.838 -70.541 1.00 50.94 104 VAL A C 1
ATOM 764 O O . VAL A 1 104 ? 24.166 4.823 -69.316 1.00 50.94 104 VAL A O 1
ATOM 767 N N . GLY A 1 105 ? 22.822 4.987 -71.088 1.00 48.53 105 GLY A N 1
ATOM 768 C CA . GLY A 1 105 ? 21.584 5.212 -70.316 1.00 48.53 105 GLY A CA 1
ATOM 769 C C . GLY A 1 105 ? 21.111 4.037 -69.438 1.00 48.53 105 GLY A C 1
ATOM 770 O O . GLY A 1 105 ? 20.237 4.217 -68.594 1.00 48.53 105 GLY A O 1
ATOM 771 N N . GLY A 1 106 ? 21.690 2.840 -69.591 1.00 50.81 106 GLY A N 1
ATOM 772 C CA . GLY A 1 106 ? 21.333 1.656 -68.795 1.00 50.81 106 GLY A CA 1
ATOM 773 C C . GLY A 1 106 ? 22.136 1.474 -67.497 1.00 50.81 106 GLY A C 1
ATOM 774 O O . GLY A 1 106 ? 21.591 1.016 -66.495 1.00 50.81 106 GLY A O 1
ATOM 775 N N . ILE A 1 107 ? 23.420 1.853 -67.475 1.00 54.50 107 ILE A N 1
ATOM 776 C CA . ILE A 1 107 ? 24.335 1.523 -66.360 1.00 54.50 107 ILE A CA 1
ATOM 777 C C . ILE A 1 107 ? 24.222 2.530 -65.199 1.00 54.50 107 ILE A C 1
ATOM 779 O O . ILE A 1 107 ? 24.315 2.148 -64.027 1.00 54.50 107 ILE A O 1
ATOM 783 N N . ILE A 1 108 ? 23.944 3.806 -65.492 1.00 54.53 108 ILE A N 1
ATOM 784 C CA . ILE A 1 108 ? 23.812 4.852 -64.461 1.00 54.53 108 ILE A CA 1
ATOM 785 C C . ILE A 1 108 ? 22.516 4.658 -63.654 1.00 54.53 108 ILE A C 1
ATOM 787 O O . ILE A 1 108 ? 22.549 4.683 -62.422 1.00 54.53 108 ILE A O 1
ATOM 791 N N . SER A 1 109 ? 21.398 4.346 -64.316 1.00 56.19 109 SER A N 1
ATOM 792 C CA . SER A 1 109 ? 20.117 4.034 -63.661 1.00 56.19 109 SER A CA 1
ATOM 793 C C . SER A 1 109 ? 20.213 2.798 -62.760 1.00 56.19 109 SER A C 1
ATOM 795 O O . SER A 1 109 ? 19.688 2.801 -61.645 1.00 56.19 109 SER A O 1
ATOM 797 N N . PHE A 1 110 ? 20.950 1.767 -63.191 1.00 62.91 110 PHE A N 1
ATOM 798 C CA . PHE A 1 110 ? 21.203 0.574 -62.380 1.00 62.91 110 PHE A CA 1
ATOM 799 C C . PHE A 1 110 ? 22.043 0.892 -61.133 1.00 62.91 110 PHE A C 1
ATOM 801 O O . PHE A 1 110 ? 21.730 0.422 -60.040 1.00 62.91 110 PHE A O 1
ATOM 808 N N . SER A 1 111 ? 23.058 1.750 -61.259 1.00 67.31 111 SER A N 1
ATOM 809 C CA . SER A 1 111 ? 23.909 2.163 -60.133 1.00 67.31 111 SER A CA 1
ATOM 810 C C . SER A 1 111 ? 23.135 2.967 -59.080 1.00 67.31 111 SER A C 1
ATOM 812 O O . SER A 1 111 ? 23.263 2.697 -57.885 1.00 67.31 111 SER A O 1
ATOM 814 N N . VAL A 1 112 ? 22.267 3.894 -59.504 1.00 70.31 112 VAL A N 1
ATOM 815 C CA . VAL A 1 112 ? 21.395 4.660 -58.591 1.00 70.31 112 VAL A CA 1
ATOM 816 C C . VAL A 1 112 ? 20.361 3.753 -57.919 1.00 70.31 112 VAL A C 1
ATOM 818 O O . VAL A 1 112 ? 20.150 3.853 -56.709 1.00 70.31 112 VAL A O 1
ATOM 821 N N . PHE A 1 113 ? 19.759 2.819 -58.662 1.00 70.88 113 PHE A N 1
ATOM 822 C CA . PHE A 1 113 ? 18.825 1.840 -58.101 1.00 70.88 113 PHE A CA 1
ATOM 823 C C . PHE A 1 113 ? 19.498 0.937 -57.055 1.00 70.88 113 PHE A C 1
ATOM 825 O O . PHE A 1 113 ? 18.964 0.737 -55.960 1.00 70.88 113 PHE A O 1
ATOM 832 N N . MET A 1 114 ? 20.705 0.442 -57.344 1.00 76.88 114 MET A N 1
ATOM 833 C CA . MET A 1 114 ? 21.482 -0.361 -56.399 1.00 76.88 114 MET A CA 1
ATOM 834 C C . MET A 1 114 ? 21.896 0.452 -55.165 1.00 76.88 114 MET A C 1
ATOM 836 O O . MET A 1 114 ? 21.813 -0.069 -54.053 1.00 76.88 114 MET A O 1
ATOM 840 N N . ALA A 1 115 ? 22.245 1.734 -55.319 1.00 73.44 115 ALA A N 1
ATOM 841 C CA . ALA A 1 115 ? 22.541 2.634 -54.202 1.00 73.44 115 ALA A CA 1
ATOM 842 C C . ALA A 1 115 ? 21.310 2.920 -53.316 1.00 73.44 115 ALA A C 1
ATOM 844 O O . ALA A 1 115 ? 21.407 2.933 -52.088 1.00 73.44 115 ALA A O 1
ATOM 845 N N . GLN A 1 116 ? 20.122 3.089 -53.904 1.00 79.56 116 GLN A N 1
ATOM 846 C CA . GLN A 1 116 ? 18.884 3.248 -53.132 1.00 79.56 116 GLN A CA 1
ATOM 847 C C . GLN A 1 116 ? 18.513 1.968 -52.378 1.00 79.56 116 GLN A C 1
ATOM 849 O O . GLN A 1 116 ? 18.089 2.029 -51.219 1.00 79.56 116 GLN A O 1
ATOM 854 N N . LYS A 1 117 ? 18.694 0.802 -53.009 1.00 84.00 117 LYS A N 1
ATOM 855 C CA . LYS A 1 117 ? 18.446 -0.495 -52.373 1.00 84.00 117 LYS A CA 1
ATOM 856 C C . LYS A 1 117 ? 19.385 -0.710 -51.185 1.00 84.00 117 LYS A C 1
ATOM 858 O O . LYS A 1 117 ? 18.913 -1.064 -50.105 1.00 84.00 117 LYS A O 1
ATOM 863 N N . THR A 1 118 ? 20.680 -0.427 -51.340 1.00 81.12 118 THR A N 1
ATOM 864 C CA . THR A 1 118 ? 21.651 -0.542 -50.241 1.00 81.12 118 THR A CA 1
ATOM 865 C C . THR A 1 118 ? 21.379 0.462 -49.121 1.00 81.12 118 THR A C 1
ATOM 867 O O . THR A 1 118 ? 21.460 0.076 -47.955 1.00 81.12 118 THR A O 1
ATOM 870 N N . HIS A 1 119 ? 20.966 1.698 -49.431 1.00 80.50 119 HIS A N 1
ATOM 871 C CA . HIS A 1 119 ? 20.586 2.683 -48.413 1.00 80.50 119 HIS A CA 1
ATOM 872 C C . HIS A 1 119 ? 19.358 2.241 -47.603 1.00 80.50 119 HIS A C 1
ATOM 874 O O . HIS A 1 119 ? 19.391 2.287 -46.373 1.00 80.50 119 HIS A O 1
ATOM 880 N N . LYS A 1 120 ? 18.294 1.746 -48.257 1.00 88.81 120 LYS A N 1
ATOM 881 C CA . LYS A 1 120 ? 17.107 1.219 -47.555 1.00 88.81 120 LYS A CA 1
ATOM 882 C C . LYS A 1 120 ? 17.465 0.040 -46.650 1.00 88.81 120 LYS A C 1
ATOM 884 O O . LYS A 1 120 ? 17.058 0.021 -45.492 1.00 88.81 120 LYS A O 1
ATOM 889 N N . THR A 1 121 ? 18.280 -0.902 -47.133 1.00 89.50 121 THR A N 1
ATOM 890 C CA . THR A 1 121 ? 18.753 -2.028 -46.311 1.00 89.50 121 THR A CA 1
ATOM 891 C C . THR A 1 121 ? 19.618 -1.562 -45.136 1.00 89.50 121 THR A C 1
ATOM 893 O O . THR A 1 121 ? 19.478 -2.087 -44.033 1.00 89.50 121 THR A O 1
ATOM 896 N N . ALA A 1 122 ? 20.492 -0.571 -45.329 1.00 85.62 122 ALA A N 1
ATOM 897 C CA . ALA A 1 122 ? 21.311 -0.012 -44.254 1.00 85.62 122 ALA A CA 1
ATOM 898 C C . ALA A 1 122 ? 20.463 0.716 -43.198 1.00 85.62 122 ALA A C 1
ATOM 900 O O . ALA A 1 122 ? 20.691 0.544 -42.001 1.00 85.62 122 ALA A O 1
ATOM 901 N N . GLN A 1 123 ? 19.455 1.478 -43.628 1.00 91.62 123 GLN A N 1
ATOM 902 C CA . GLN A 1 123 ? 18.529 2.171 -42.736 1.00 91.62 123 GLN A CA 1
ATOM 903 C C . GLN A 1 123 ? 17.683 1.184 -41.924 1.00 91.62 123 GLN A C 1
ATOM 905 O O . GLN A 1 123 ? 17.579 1.341 -40.709 1.00 91.62 123 GLN A O 1
ATOM 910 N N . GLN A 1 124 ? 17.156 0.137 -42.564 1.00 94.50 124 GLN A N 1
ATOM 911 C CA . GLN A 1 124 ? 16.402 -0.916 -41.883 1.00 94.50 124 GLN A CA 1
ATOM 912 C C . GLN A 1 124 ? 17.276 -1.654 -40.861 1.00 94.50 124 GLN A C 1
ATOM 914 O O . GLN A 1 124 ? 16.901 -1.758 -39.699 1.00 94.50 124 GLN A O 1
ATOM 919 N N . ARG A 1 125 ? 18.505 -2.041 -41.233 1.00 93.19 125 ARG A N 1
ATOM 920 C CA . ARG A 1 125 ? 19.464 -2.643 -40.288 1.00 93.19 125 ARG A CA 1
ATOM 921 C C . ARG A 1 125 ? 19.781 -1.721 -39.110 1.00 93.19 125 ARG A C 1
ATOM 923 O O . ARG A 1 125 ? 19.915 -2.197 -37.989 1.00 93.19 125 ARG A O 1
ATOM 930 N N . SER A 1 126 ? 19.910 -0.414 -39.344 1.00 90.69 126 SER A N 1
ATOM 931 C CA . SER A 1 126 ? 20.132 0.565 -38.273 1.00 90.69 126 SER A CA 1
ATOM 932 C C . SER A 1 126 ? 18.947 0.615 -37.301 1.00 90.69 126 SER A C 1
ATOM 934 O O . SER A 1 126 ? 19.150 0.589 -36.087 1.00 90.69 126 SER A O 1
ATOM 936 N N . GLN A 1 127 ? 17.715 0.610 -37.820 1.00 95.19 127 GLN A N 1
ATOM 937 C CA . GLN A 1 127 ? 16.495 0.569 -37.009 1.00 95.19 127 GLN A CA 1
ATOM 938 C C . GLN A 1 127 ? 16.383 -0.737 -36.211 1.00 95.19 127 GLN A C 1
ATOM 940 O O . GLN A 1 127 ? 16.152 -0.684 -35.004 1.00 95.19 127 GLN A O 1
ATOM 945 N N . ASP A 1 128 ? 16.649 -1.886 -36.836 1.00 94.00 128 ASP A N 1
ATOM 946 C CA . ASP A 1 128 ? 16.637 -3.193 -36.168 1.00 94.00 128 ASP A CA 1
ATOM 947 C C . ASP A 1 128 ? 17.678 -3.254 -35.040 1.00 94.00 128 ASP A C 1
ATOM 949 O O . ASP A 1 128 ? 17.398 -3.730 -33.938 1.00 94.00 128 ASP A O 1
ATOM 953 N N . ILE A 1 129 ? 18.886 -2.724 -35.273 1.00 92.88 129 ILE A N 1
ATOM 954 C CA . ILE A 1 129 ? 19.937 -2.634 -34.249 1.00 92.88 129 ILE A CA 1
ATOM 955 C C . ILE A 1 129 ? 19.483 -1.737 -33.096 1.00 92.88 129 ILE A C 1
ATOM 957 O O . ILE A 1 129 ? 19.635 -2.119 -31.935 1.00 92.88 129 ILE A O 1
ATOM 961 N N . GLN A 1 130 ? 18.905 -0.568 -33.385 1.00 92.94 130 GLN A N 1
ATOM 962 C CA . GLN A 1 130 ? 18.393 0.327 -32.348 1.00 92.94 130 GLN A CA 1
ATOM 963 C C . GLN A 1 130 ? 17.287 -0.340 -31.524 1.00 92.94 130 GLN A C 1
ATOM 965 O O . GLN A 1 130 ? 17.329 -0.286 -30.295 1.00 92.94 130 GLN A O 1
ATOM 970 N N . GLN A 1 131 ? 16.342 -1.022 -32.172 1.00 95.25 131 GLN A N 1
ATOM 971 C CA . GLN A 1 131 ? 15.260 -1.731 -31.494 1.00 95.25 131 GLN A CA 1
ATOM 972 C C . GLN A 1 131 ? 15.788 -2.887 -30.634 1.00 95.25 131 GLN A C 1
ATOM 974 O O . GLN A 1 131 ? 15.379 -3.033 -29.482 1.00 95.25 131 GLN A O 1
ATOM 979 N N . ASN A 1 132 ? 16.753 -3.661 -31.135 1.00 94.12 132 ASN A N 1
ATOM 980 C CA . ASN A 1 132 ? 17.393 -4.738 -30.379 1.00 94.12 132 ASN A CA 1
ATOM 981 C C . ASN A 1 132 ? 18.160 -4.217 -29.157 1.00 94.12 132 ASN A C 1
ATOM 983 O O . ASN A 1 132 ? 18.060 -4.801 -28.077 1.00 94.12 132 ASN A O 1
ATOM 987 N N . VAL A 1 133 ? 18.874 -3.094 -29.287 1.00 92.62 133 VAL A N 1
ATOM 988 C CA . VAL A 1 133 ? 19.554 -2.440 -28.157 1.00 92.62 133 VAL A CA 1
ATOM 989 C C . VAL A 1 133 ? 18.540 -1.955 -27.117 1.00 92.62 133 VAL A C 1
ATOM 991 O O . VAL A 1 133 ? 18.728 -2.207 -25.929 1.00 92.62 133 VAL A O 1
ATOM 994 N N . GLN A 1 134 ? 17.438 -1.326 -27.537 1.00 93.25 134 GLN A N 1
ATOM 995 C CA . GLN A 1 134 ? 16.376 -0.887 -26.622 1.00 93.25 134 GLN A CA 1
ATOM 996 C C . GLN A 1 134 ? 15.720 -2.067 -25.892 1.00 93.25 134 GLN A C 1
ATOM 998 O O . GLN A 1 134 ? 15.536 -2.017 -24.675 1.00 93.25 134 GLN A O 1
ATOM 1003 N N . ASN A 1 135 ? 15.428 -3.157 -26.604 1.00 90.94 135 ASN A N 1
ATOM 1004 C CA . ASN A 1 135 ? 14.883 -4.378 -26.012 1.00 90.94 135 ASN A CA 1
ATOM 1005 C C . ASN A 1 135 ? 15.854 -4.998 -25.001 1.00 90.94 135 ASN A C 1
ATOM 1007 O O . ASN A 1 135 ? 15.432 -5.403 -23.919 1.00 90.94 135 ASN A O 1
ATOM 1011 N N . ARG A 1 136 ? 17.155 -5.022 -25.310 1.00 92.44 136 ARG A N 1
ATOM 1012 C CA . ARG A 1 136 ? 18.182 -5.524 -24.393 1.00 92.44 136 ARG A CA 1
ATOM 1013 C C . ARG A 1 136 ? 18.287 -4.670 -23.130 1.00 92.44 136 ARG A C 1
ATOM 1015 O O . ARG A 1 136 ? 18.225 -5.225 -22.041 1.00 92.44 136 ARG A O 1
ATOM 1022 N N . ILE A 1 137 ? 18.340 -3.342 -23.258 1.00 89.88 137 ILE A N 1
ATOM 1023 C CA . ILE A 1 137 ? 18.350 -2.417 -22.109 1.00 89.88 137 ILE A CA 1
ATOM 1024 C C . ILE A 1 137 ? 17.100 -2.618 -21.244 1.00 89.88 137 ILE A C 1
ATOM 1026 O O . ILE A 1 137 ? 17.189 -2.655 -20.016 1.00 89.88 137 ILE A O 1
ATOM 1030 N N . LYS A 1 138 ? 15.930 -2.773 -21.874 1.00 86.06 138 LYS A N 1
ATOM 1031 C CA . LYS A 1 138 ? 14.667 -3.035 -21.177 1.00 86.06 138 LYS A CA 1
ATOM 1032 C C . LYS A 1 138 ? 14.697 -4.368 -20.425 1.00 86.06 138 LYS A C 1
ATOM 1034 O O . LYS A 1 138 ? 14.271 -4.411 -19.274 1.00 86.06 138 LYS A O 1
ATOM 1039 N N . ASN A 1 139 ? 15.227 -5.424 -21.039 1.00 84.81 139 ASN A N 1
ATOM 1040 C CA . ASN A 1 139 ? 15.344 -6.744 -20.419 1.00 84.81 139 ASN A CA 1
ATOM 1041 C C . ASN A 1 139 ? 16.362 -6.753 -19.270 1.00 84.81 139 ASN A C 1
ATOM 1043 O O . ASN A 1 139 ? 16.053 -7.265 -18.202 1.00 84.81 139 ASN A O 1
ATOM 1047 N N . GLU A 1 140 ? 17.531 -6.131 -19.441 1.00 89.25 140 GLU A N 1
ATOM 1048 C CA . GLU A 1 140 ? 18.550 -5.999 -18.387 1.00 89.25 140 GLU A CA 1
ATOM 1049 C C . GLU A 1 140 ? 18.047 -5.150 -17.211 1.00 89.25 140 GLU A C 1
ATOM 1051 O O . GLU A 1 140 ? 18.368 -5.415 -16.051 1.00 89.25 140 GLU A O 1
ATOM 1056 N N . LYS A 1 141 ? 17.244 -4.115 -17.487 1.00 86.69 141 LYS A N 1
ATOM 1057 C CA . LYS A 1 141 ? 16.557 -3.345 -16.446 1.00 86.69 141 LYS A CA 1
ATOM 1058 C C . LYS A 1 141 ? 15.561 -4.227 -15.687 1.00 86.69 141 LYS A C 1
ATOM 1060 O O . LYS A 1 141 ? 15.643 -4.286 -14.466 1.00 86.69 141 LYS A O 1
ATOM 1065 N N . LEU A 1 142 ? 14.700 -4.953 -16.400 1.00 79.94 142 LEU A N 1
ATOM 1066 C CA . LEU A 1 142 ? 13.718 -5.858 -15.800 1.00 79.94 142 LEU A CA 1
ATOM 1067 C C . LEU A 1 142 ? 14.388 -6.968 -14.975 1.00 79.94 142 LEU A C 1
ATOM 1069 O O . LEU A 1 142 ? 13.910 -7.325 -13.905 1.00 79.94 142 LEU A O 1
ATOM 1073 N N . GLU A 1 143 ? 15.511 -7.514 -15.440 1.00 84.50 143 GLU A N 1
ATOM 1074 C CA . GLU A 1 143 ? 16.253 -8.544 -14.711 1.00 84.50 143 GLU A CA 1
ATOM 1075 C C . GLU A 1 143 ? 16.902 -7.994 -13.434 1.00 84.50 143 GLU A C 1
ATOM 1077 O O . GLU A 1 143 ? 16.830 -8.633 -12.382 1.00 84.50 143 GLU A O 1
ATOM 1082 N N . ARG A 1 144 ? 17.495 -6.792 -13.489 1.00 86.12 144 ARG A N 1
ATOM 1083 C CA . ARG A 1 144 ? 17.999 -6.108 -12.287 1.00 86.12 144 ARG A CA 1
ATOM 1084 C C . ARG A 1 144 ? 16.882 -5.853 -11.285 1.00 86.12 144 ARG A C 1
ATOM 1086 O O . ARG A 1 144 ? 17.052 -6.172 -10.112 1.00 86.12 144 ARG A O 1
ATOM 1093 N N . GLU A 1 145 ? 15.736 -5.370 -11.753 1.00 78.38 145 GLU A N 1
ATOM 1094 C CA . GLU A 1 145 ? 14.553 -5.141 -10.921 1.00 78.38 145 GLU A CA 1
ATOM 1095 C C . GLU A 1 145 ? 14.041 -6.450 -10.296 1.00 78.38 145 GLU A C 1
ATOM 1097 O O . GLU A 1 145 ? 13.771 -6.488 -9.098 1.00 78.38 145 GLU A O 1
ATOM 1102 N N . ARG A 1 146 ? 14.011 -7.563 -11.044 1.00 78.12 146 ARG A N 1
ATOM 1103 C CA . ARG A 1 146 ? 13.688 -8.898 -10.502 1.00 78.12 146 ARG A CA 1
ATOM 1104 C C . ARG A 1 146 ? 14.673 -9.351 -9.427 1.00 78.12 146 ARG A C 1
ATOM 1106 O O . ARG A 1 146 ? 14.252 -9.896 -8.411 1.00 78.12 146 ARG A O 1
ATOM 1113 N N . LYS A 1 147 ? 15.975 -9.127 -9.624 1.00 85.25 147 LYS A N 1
ATOM 1114 C CA . LYS A 1 147 ? 17.021 -9.465 -8.641 1.00 85.25 147 LYS A CA 1
ATOM 1115 C C . LYS A 1 147 ? 16.941 -8.594 -7.389 1.00 85.25 147 LYS A C 1
ATOM 1117 O O . LYS A 1 147 ? 17.207 -9.067 -6.289 1.00 85.25 147 LYS A O 1
ATOM 1122 N N . GLU A 1 148 ? 16.624 -7.312 -7.533 1.00 82.56 148 GLU A N 1
ATOM 1123 C CA . GLU A 1 148 ? 16.349 -6.422 -6.399 1.00 82.56 148 GLU A CA 1
ATOM 1124 C C . GLU A 1 148 ? 15.080 -6.837 -5.657 1.00 82.56 148 GLU A C 1
ATOM 1126 O O . GLU A 1 148 ? 15.048 -6.782 -4.430 1.00 82.56 148 GLU A O 1
ATOM 1131 N N . TRP A 1 149 ? 14.065 -7.306 -6.385 1.00 77.75 149 TRP A N 1
ATOM 1132 C CA . TRP A 1 149 ? 12.840 -7.827 -5.800 1.00 77.75 149 TRP A CA 1
ATOM 1133 C C . TRP A 1 149 ? 13.059 -9.128 -5.029 1.00 77.75 149 TRP A C 1
ATOM 1135 O O . TRP A 1 149 ? 12.617 -9.223 -3.891 1.00 77.75 149 TRP A O 1
ATOM 1145 N N . ALA A 1 150 ? 13.768 -10.103 -5.603 1.00 80.38 150 ALA A N 1
ATOM 1146 C CA . ALA A 1 150 ? 14.098 -11.349 -4.912 1.00 80.38 150 ALA A CA 1
ATOM 1147 C C . ALA A 1 150 ? 14.812 -11.056 -3.583 1.00 80.38 150 ALA A C 1
ATOM 1149 O O . ALA A 1 150 ? 14.358 -11.496 -2.531 1.00 80.38 150 ALA A O 1
ATOM 1150 N N . ARG A 1 151 ? 15.823 -10.175 -3.620 1.00 84.88 151 ARG A N 1
ATOM 1151 C CA . ARG A 1 151 ? 16.526 -9.695 -2.422 1.00 84.88 151 ARG A CA 1
ATOM 1152 C C . ARG A 1 151 ? 15.600 -8.981 -1.446 1.00 84.88 151 ARG A C 1
ATOM 1154 O O . ARG A 1 151 ? 15.717 -9.191 -0.245 1.00 84.88 151 ARG A O 1
ATOM 1161 N N . PHE A 1 152 ? 14.680 -8.144 -1.926 1.00 82.44 152 PHE A N 1
ATOM 1162 C CA . PHE A 1 152 ? 13.693 -7.490 -1.067 1.00 82.44 152 PHE A CA 1
ATOM 1163 C C . PHE A 1 152 ? 12.767 -8.507 -0.395 1.00 82.44 152 PHE A C 1
ATOM 1165 O O . PHE A 1 152 ? 12.559 -8.409 0.808 1.00 82.44 152 PHE A O 1
ATOM 1172 N N . ARG A 1 153 ? 12.240 -9.488 -1.136 1.00 80.69 153 ARG A N 1
ATOM 1173 C CA . ARG A 1 153 ? 11.377 -10.543 -0.592 1.00 80.69 153 ARG A CA 1
ATOM 1174 C C . ARG A 1 153 ? 12.122 -11.356 0.461 1.00 80.69 153 ARG A C 1
ATOM 1176 O O . ARG A 1 153 ? 11.579 -11.566 1.532 1.00 80.69 153 ARG A O 1
ATOM 1183 N N . GLU A 1 154 ? 13.360 -11.749 0.186 1.00 82.50 154 GLU A N 1
ATOM 1184 C CA . GLU A 1 154 ? 14.204 -12.470 1.145 1.00 82.50 154 GLU A CA 1
ATOM 1185 C C . GLU A 1 154 ? 14.516 -11.639 2.395 1.00 82.50 154 GLU A C 1
ATOM 1187 O O . GLU A 1 154 ? 14.616 -12.195 3.482 1.00 82.50 154 GLU A O 1
ATOM 1192 N N . SER A 1 155 ? 14.645 -10.315 2.264 1.00 82.56 155 SER A N 1
ATOM 1193 C CA . SER A 1 155 ? 14.983 -9.444 3.399 1.00 82.56 155 SER A CA 1
ATOM 1194 C C . SER A 1 155 ? 13.783 -8.870 4.156 1.00 82.56 155 SER A C 1
ATOM 1196 O O . SER A 1 155 ? 13.964 -8.414 5.279 1.00 82.56 155 SER A O 1
ATOM 1198 N N . ASN A 1 156 ? 12.581 -8.849 3.569 1.00 81.50 156 ASN A N 1
ATOM 1199 C CA . ASN A 1 156 ? 11.410 -8.162 4.141 1.00 81.50 156 ASN A CA 1
ATOM 1200 C C . ASN A 1 156 ? 10.136 -9.021 4.184 1.00 81.50 156 ASN A C 1
ATOM 1202 O O . ASN A 1 156 ? 9.149 -8.600 4.785 1.00 81.50 156 ASN A O 1
ATOM 1206 N N . GLY A 1 157 ? 10.119 -10.164 3.493 1.00 84.12 157 GLY A N 1
ATOM 1207 C CA . GLY A 1 157 ? 8.984 -11.076 3.414 1.00 84.12 157 GLY A CA 1
ATOM 1208 C C . GLY A 1 157 ? 9.171 -12.260 4.353 1.00 84.12 157 GLY A C 1
ATOM 1209 O O . GLY A 1 157 ? 10.006 -13.127 4.107 1.00 84.12 157 GLY A O 1
ATOM 1210 N N . GLU A 1 158 ? 8.351 -12.335 5.394 1.00 90.12 158 GLU A N 1
ATOM 1211 C CA . GLU A 1 158 ? 8.326 -13.471 6.313 1.00 90.12 158 GLU A CA 1
ATOM 1212 C C . GLU A 1 158 ? 7.185 -14.423 5.920 1.00 90.12 158 GLU A C 1
ATOM 1214 O O . GLU A 1 158 ? 6.033 -13.986 5.811 1.00 90.12 158 GLU A O 1
ATOM 1219 N N . PRO A 1 159 ? 7.451 -15.721 5.680 1.00 93.12 159 PRO A N 1
ATOM 1220 C CA . PRO A 1 159 ? 6.386 -16.676 5.411 1.00 93.12 159 PRO A CA 1
ATOM 1221 C C . PRO A 1 159 ? 5.501 -16.850 6.651 1.00 93.12 159 PRO A C 1
ATOM 1223 O O . PRO A 1 159 ? 5.986 -17.005 7.773 1.00 93.12 159 PRO A O 1
ATOM 1226 N N . LEU A 1 160 ? 4.185 -16.884 6.447 1.00 94.50 160 LEU A N 1
ATOM 1227 C CA . LEU A 1 160 ? 3.218 -17.125 7.509 1.00 94.50 160 LEU A CA 1
ATOM 1228 C C . LEU A 1 160 ? 3.380 -18.540 8.073 1.00 94.50 160 LEU A C 1
ATOM 1230 O O . LEU A 1 160 ? 3.116 -19.534 7.390 1.00 94.50 160 LEU A O 1
ATOM 1234 N N . ASN A 1 161 ? 3.731 -18.642 9.353 1.00 95.75 161 ASN A N 1
ATOM 1235 C CA . ASN A 1 161 ? 3.697 -19.921 10.059 1.00 95.75 161 ASN A CA 1
ATOM 1236 C C . ASN A 1 161 ? 2.246 -20.366 10.349 1.00 95.75 161 ASN A C 1
ATOM 1238 O O . ASN A 1 161 ? 1.293 -19.593 10.229 1.00 95.75 161 ASN A O 1
ATOM 1242 N N . ALA A 1 162 ? 2.057 -21.621 10.766 1.00 96.69 162 ALA A N 1
ATOM 1243 C CA . ALA A 1 162 ? 0.725 -22.183 11.013 1.00 96.69 162 ALA A CA 1
ATOM 1244 C C . ALA A 1 162 ? -0.099 -21.384 12.046 1.00 96.69 162 ALA A C 1
ATOM 1246 O O . ALA A 1 162 ? -1.303 -21.199 11.864 1.00 96.69 162 ALA A O 1
ATOM 1247 N N . LYS A 1 163 ? 0.549 -20.867 13.101 1.00 97.06 163 LYS A N 1
ATOM 1248 C CA . LYS A 1 163 ? -0.095 -20.036 14.132 1.00 97.06 163 LYS A CA 1
ATOM 1249 C C . LYS A 1 163 ? -0.612 -18.727 13.533 1.00 97.06 163 LYS A C 1
ATOM 1251 O O . LYS A 1 163 ? -1.757 -18.358 13.778 1.00 97.06 163 LYS A O 1
ATOM 1256 N N . MET A 1 164 ? 0.207 -18.061 12.722 1.00 96.69 164 MET A N 1
ATOM 1257 C CA . MET A 1 164 ? -0.152 -16.823 12.034 1.00 96.69 164 MET A CA 1
ATOM 1258 C C . MET A 1 164 ? -1.291 -17.041 11.029 1.00 96.69 164 MET A C 1
ATOM 1260 O O . MET A 1 164 ? -2.269 -16.297 11.052 1.00 96.69 164 MET A O 1
ATOM 1264 N N . LYS A 1 165 ? -1.214 -18.097 10.202 1.00 96.19 165 LYS A N 1
ATOM 1265 C CA . LYS A 1 165 ? -2.284 -18.455 9.252 1.00 96.19 165 LYS A CA 1
ATOM 1266 C C . LYS A 1 165 ? -3.611 -18.693 9.968 1.00 96.19 165 LYS A C 1
ATOM 1268 O O . LYS A 1 165 ? -4.631 -18.154 9.549 1.00 96.19 165 LYS A O 1
ATOM 1273 N N . LYS A 1 166 ? -3.593 -19.453 11.068 1.00 96.88 166 LYS A N 1
ATOM 1274 C CA . LYS A 1 166 ? -4.787 -19.722 11.878 1.00 96.88 166 LYS A CA 1
ATOM 1275 C C . LYS A 1 166 ? -5.381 -18.434 12.452 1.00 96.88 166 LYS A C 1
ATOM 1277 O O . LYS A 1 166 ? -6.573 -18.201 12.279 1.00 96.88 166 LYS A O 1
ATOM 1282 N N . ALA A 1 167 ? -4.557 -17.587 13.070 1.00 96.00 167 ALA A N 1
ATOM 1283 C CA . ALA A 1 167 ? -5.006 -16.321 13.646 1.00 96.00 167 ALA A CA 1
ATOM 1284 C C . ALA A 1 167 ? -5.644 -15.403 12.588 1.00 96.00 167 ALA A C 1
ATOM 1286 O O . ALA A 1 167 ? -6.696 -14.812 12.821 1.00 96.00 167 ALA A O 1
ATOM 1287 N N . LEU A 1 168 ? -5.043 -15.334 11.397 1.00 95.69 168 LEU A N 1
ATOM 1288 C CA . LEU A 1 168 ? -5.562 -14.547 10.285 1.00 95.69 168 LEU A CA 1
ATOM 1289 C C . LEU A 1 168 ? -6.885 -15.110 9.750 1.00 95.69 168 LEU A C 1
ATOM 1291 O O . LEU A 1 168 ? -7.828 -14.359 9.532 1.00 95.69 168 LEU A O 1
ATOM 1295 N N . GLN A 1 169 ? -6.987 -16.427 9.576 1.00 95.31 169 GLN A N 1
ATOM 1296 C CA . GLN A 1 169 ? -8.223 -17.075 9.129 1.00 95.31 169 GLN A CA 1
ATOM 1297 C C . GLN A 1 169 ? -9.371 -16.899 10.126 1.00 95.31 169 GLN A C 1
ATOM 1299 O O . GLN A 1 169 ? -10.504 -16.674 9.710 1.00 95.31 169 GLN A O 1
ATOM 1304 N N . GLU A 1 170 ? -9.101 -17.014 11.428 1.00 95.69 170 GLU A N 1
ATOM 1305 C CA . GLU A 1 170 ? -10.093 -16.755 12.477 1.00 95.69 170 GLU A CA 1
ATOM 1306 C C . GLU A 1 170 ? -10.570 -15.305 12.422 1.00 95.69 170 GLU A C 1
ATOM 1308 O O . GLU A 1 170 ? -11.773 -15.061 12.405 1.00 95.69 170 GLU A O 1
ATOM 1313 N N . LEU A 1 171 ? -9.643 -14.356 12.277 1.00 94.81 171 LEU A N 1
ATOM 1314 C CA . LEU A 1 171 ? -9.976 -12.946 12.131 1.00 94.81 171 LEU A CA 1
ATOM 1315 C C . LEU A 1 171 ? -10.866 -12.684 10.909 1.00 94.81 171 LEU A C 1
ATOM 1317 O O . LEU A 1 171 ? -11.909 -12.046 11.027 1.00 94.81 171 LEU A O 1
ATOM 1321 N N . LEU A 1 172 ? -10.490 -13.203 9.739 1.00 93.44 172 LEU A N 1
ATOM 1322 C CA . LEU A 1 172 ? -11.221 -12.972 8.490 1.00 93.44 172 LEU A CA 1
ATOM 1323 C C . LEU A 1 172 ? -12.646 -13.547 8.492 1.00 93.44 172 LEU A C 1
ATOM 1325 O O . LEU A 1 172 ? -13.483 -13.066 7.736 1.00 93.44 172 LEU A O 1
ATOM 1329 N N . LYS A 1 173 ? -12.947 -14.545 9.332 1.00 93.69 173 LYS A N 1
ATOM 1330 C CA . LYS A 1 173 ? -14.321 -15.056 9.506 1.00 93.69 173 LYS A CA 1
ATOM 1331 C C . LYS A 1 173 ? -15.217 -14.088 10.272 1.00 93.69 173 LYS A C 1
ATOM 1333 O O . LYS A 1 173 ? -16.435 -14.140 10.129 1.00 93.69 173 LYS A O 1
ATOM 1338 N N . GLU A 1 174 ? -14.627 -13.251 11.115 1.00 91.31 174 GLU A N 1
ATOM 1339 C CA . GLU A 1 174 ? -15.366 -12.354 11.997 1.00 91.31 174 GLU A CA 1
ATOM 1340 C C . GLU A 1 174 ? -15.523 -10.951 11.423 1.00 91.31 174 GLU A C 1
ATOM 1342 O O . GLU A 1 174 ? -16.539 -10.292 11.653 1.00 91.31 174 GLU A O 1
ATOM 1347 N N . ILE A 1 175 ? -14.521 -10.479 10.682 1.00 89.12 175 ILE A N 1
ATOM 1348 C CA . ILE A 1 175 ? -14.562 -9.142 10.109 1.00 89.12 175 ILE A CA 1
ATOM 1349 C C . ILE A 1 175 ? -15.542 -9.125 8.923 1.00 89.12 175 ILE A C 1
ATOM 1351 O O . ILE A 1 175 ? -15.311 -9.750 7.893 1.00 89.12 175 ILE A O 1
ATOM 1355 N N . LYS A 1 176 ? -16.604 -8.318 9.027 1.00 85.12 176 LYS A N 1
ATOM 1356 C CA . LYS A 1 176 ? -17.576 -8.052 7.945 1.00 85.12 176 LYS A CA 1
ATOM 1357 C C . LYS A 1 176 ? -17.172 -6.862 7.069 1.00 85.12 176 LYS A C 1
ATOM 1359 O O . LYS A 1 176 ? -18.008 -6.049 6.677 1.00 85.12 176 LYS A O 1
ATOM 1364 N N . MET A 1 177 ? -15.876 -6.705 6.831 1.00 80.00 177 MET A N 1
ATOM 1365 C CA . MET A 1 177 ? -15.353 -5.510 6.186 1.00 80.00 177 MET A CA 1
ATOM 1366 C C . MET A 1 177 ? -15.579 -5.549 4.676 1.00 80.00 177 MET A C 1
ATOM 1368 O O . MET A 1 177 ? -15.419 -6.607 4.063 1.00 80.00 177 MET A O 1
ATOM 1372 N N . PRO A 1 178 ? -15.902 -4.397 4.060 1.00 79.62 178 PRO A N 1
ATOM 1373 C CA . PRO A 1 178 ? -15.851 -4.253 2.617 1.00 79.62 178 PRO A CA 1
ATOM 1374 C C . PRO A 1 178 ? -14.509 -4.758 2.078 1.00 79.62 178 PRO A C 1
ATOM 1376 O O . PRO A 1 178 ? -13.447 -4.416 2.590 1.00 79.62 178 PRO A O 1
ATOM 1379 N N . HIS A 1 179 ? -14.552 -5.551 1.020 1.00 84.88 179 HIS A N 1
ATOM 1380 C CA . HIS A 1 179 ? -13.366 -6.013 0.314 1.00 84.88 179 HIS A CA 1
ATOM 1381 C C . HIS A 1 179 ? -13.461 -5.616 -1.156 1.00 84.88 179 HIS A C 1
ATOM 1383 O O . HIS A 1 179 ? -14.554 -5.488 -1.715 1.00 84.88 179 HIS A O 1
ATOM 1389 N N . TYR A 1 180 ? -12.316 -5.425 -1.801 1.00 80.62 180 TYR A N 1
ATOM 1390 C CA . TYR A 1 180 ? -12.276 -5.193 -3.239 1.00 80.62 180 TYR A CA 1
ATOM 1391 C C . TYR A 1 180 ? -12.047 -6.481 -4.003 1.00 80.62 180 TYR A C 1
ATOM 1393 O O . TYR A 1 180 ? -11.236 -7.312 -3.604 1.00 80.62 180 TYR A O 1
ATOM 1401 N N . GLY A 1 181 ? -12.691 -6.563 -5.161 1.00 84.19 181 GLY A N 1
ATOM 1402 C CA . GLY A 1 181 ? -12.510 -7.650 -6.110 1.00 84.19 181 GLY A CA 1
ATOM 1403 C C . GLY A 1 181 ? -13.232 -8.921 -5.692 1.00 84.19 181 GLY A C 1
ATOM 1404 O O . GLY A 1 181 ? -14.119 -8.906 -4.837 1.00 84.19 181 GLY A O 1
ATOM 1405 N N . LYS A 1 182 ? -12.919 -10.019 -6.378 1.00 85.56 182 LYS A N 1
ATOM 1406 C CA . LYS A 1 182 ? -13.619 -11.295 -6.198 1.00 85.56 182 LYS A CA 1
ATOM 1407 C C . LYS A 1 182 ? -12.924 -12.116 -5.121 1.00 85.56 182 LYS A C 1
ATOM 1409 O O . LYS A 1 182 ? -11.712 -12.255 -5.167 1.00 85.56 182 LYS A O 1
ATOM 1414 N N . ALA A 1 183 ? -13.678 -12.763 -4.235 1.00 85.56 183 ALA A N 1
ATOM 1415 C CA . ALA A 1 183 ? -13.106 -13.710 -3.271 1.00 85.56 183 ALA A CA 1
ATOM 1416 C C . ALA A 1 183 ? -12.363 -14.886 -3.946 1.00 85.56 183 ALA A C 1
ATOM 1418 O O . ALA A 1 183 ? -11.473 -15.481 -3.351 1.00 85.56 183 ALA A O 1
ATOM 1419 N N . THR A 1 184 ? -12.705 -15.193 -5.205 1.00 86.88 184 THR A N 1
ATOM 1420 C CA . THR A 1 184 ? -12.045 -16.200 -6.056 1.00 86.88 184 THR A CA 1
ATOM 1421 C C . THR A 1 184 ? -10.841 -15.662 -6.831 1.00 86.88 184 THR A C 1
ATOM 1423 O O . THR A 1 184 ? -10.304 -16.347 -7.702 1.00 86.88 184 THR A O 1
ATOM 1426 N N . ALA A 1 185 ? -10.438 -14.419 -6.572 1.00 88.94 185 ALA A N 1
ATOM 1427 C CA . ALA A 1 185 ? -9.282 -13.822 -7.204 1.00 88.94 185 ALA A CA 1
ATOM 1428 C C . ALA A 1 185 ? -8.011 -14.620 -6.902 1.00 88.94 185 ALA A C 1
ATOM 1430 O O . ALA A 1 185 ? -7.848 -15.215 -5.838 1.00 88.94 185 ALA A O 1
ATOM 1431 N N . LYS A 1 186 ? -7.074 -14.581 -7.851 1.00 87.62 186 LYS A N 1
ATOM 1432 C CA . LYS A 1 186 ? -5.801 -15.299 -7.747 1.00 87.62 186 LYS A CA 1
ATOM 1433 C C . LYS A 1 186 ? -4.962 -14.837 -6.550 1.00 87.62 186 LYS A C 1
ATOM 1435 O O . LYS A 1 186 ? -4.188 -15.626 -6.019 1.00 87.62 186 LYS A O 1
ATOM 1440 N N . PHE A 1 187 ? -5.088 -13.571 -6.159 1.00 87.38 187 PHE A N 1
ATOM 1441 C CA . PHE A 1 187 ? -4.259 -12.965 -5.127 1.00 87.38 187 PHE A CA 1
ATOM 1442 C C . PHE A 1 187 ? -5.111 -12.378 -4.018 1.00 87.38 187 PHE A C 1
ATOM 1444 O O . PHE A 1 187 ? -6.004 -11.580 -4.292 1.00 87.38 187 PHE A O 1
ATOM 1451 N N . THR A 1 188 ? -4.781 -12.716 -2.774 1.00 91.75 188 THR A N 1
ATOM 1452 C CA . THR A 1 188 ? -5.363 -12.055 -1.602 1.00 91.75 188 THR A CA 1
ATOM 1453 C C . THR A 1 188 ? -4.337 -11.102 -1.007 1.00 91.75 188 THR A C 1
ATOM 1455 O O . THR A 1 188 ? -3.223 -11.512 -0.680 1.00 91.75 188 THR A O 1
ATOM 1458 N N . VAL A 1 189 ? -4.711 -9.830 -0.881 1.00 92.50 189 VAL A N 1
ATOM 1459 C CA . VAL A 1 189 ? -3.913 -8.788 -0.232 1.00 92.50 189 VAL A CA 1
ATOM 1460 C C . VAL A 1 189 ? -4.667 -8.324 1.002 1.00 92.50 189 VAL A C 1
ATOM 1462 O O . VAL A 1 189 ? -5.784 -7.829 0.888 1.00 92.50 189 VAL A O 1
ATOM 1465 N N . ILE A 1 190 ? -4.067 -8.472 2.176 1.00 93.94 190 ILE A N 1
ATOM 1466 C CA . ILE A 1 190 ? -4.628 -7.995 3.439 1.00 93.94 190 ILE A CA 1
ATOM 1467 C C . ILE A 1 190 ? -3.739 -6.867 3.932 1.00 93.94 190 ILE A C 1
ATOM 1469 O O . ILE A 1 190 ? -2.573 -7.068 4.261 1.00 93.94 190 ILE A O 1
ATOM 1473 N N . GLU A 1 191 ? -4.286 -5.662 3.947 1.00 93.12 191 GLU A N 1
ATOM 1474 C CA . GLU A 1 191 ? -3.590 -4.472 4.399 1.00 93.12 191 GLU A CA 1
ATOM 1475 C C . GLU A 1 191 ? -3.929 -4.182 5.854 1.00 93.12 191 GLU A C 1
ATOM 1477 O O . GLU A 1 191 ? -5.061 -3.832 6.175 1.00 93.12 191 GLU A O 1
ATOM 1482 N N . PHE A 1 192 ? -2.920 -4.266 6.711 1.00 92.62 192 PHE A N 1
ATOM 1483 C CA . PHE A 1 192 ? -2.967 -3.800 8.087 1.00 92.62 192 PHE A CA 1
ATOM 1484 C C . PHE A 1 192 ? -2.591 -2.318 8.088 1.00 92.62 192 PHE A C 1
ATOM 1486 O O . PHE A 1 192 ? -1.416 -1.951 8.046 1.00 92.62 192 PHE A O 1
ATOM 1493 N N . ALA A 1 193 ? -3.607 -1.462 8.037 1.00 89.38 193 ALA A N 1
ATOM 1494 C CA . ALA A 1 193 ? -3.465 -0.034 7.828 1.00 89.38 193 ALA A CA 1
ATOM 1495 C C . ALA A 1 193 ? -3.405 0.727 9.145 1.00 89.38 193 ALA A C 1
ATOM 1497 O O . ALA A 1 193 ? -4.361 0.757 9.920 1.00 89.38 193 ALA A O 1
ATOM 1498 N N . ASN A 1 194 ? -2.290 1.412 9.352 1.00 84.44 194 ASN A N 1
ATOM 1499 C CA . ASN A 1 194 ? -2.101 2.248 10.519 1.00 84.44 194 ASN A CA 1
ATOM 1500 C C . ASN A 1 194 ? -2.537 3.694 10.253 1.00 84.44 194 ASN A C 1
ATOM 1502 O O . ASN A 1 194 ? -2.141 4.299 9.252 1.00 84.44 194 ASN A O 1
ATOM 1506 N N . PHE A 1 195 ? -3.319 4.254 11.175 1.00 75.44 195 PHE A N 1
ATOM 1507 C CA . PHE A 1 195 ? -3.869 5.607 11.099 1.00 75.44 195 PHE A CA 1
ATOM 1508 C C . PHE A 1 195 ? -3.158 6.622 12.009 1.00 75.44 195 PHE A C 1
ATOM 1510 O O . PHE A 1 195 ? -3.760 7.606 12.431 1.00 75.44 195 PHE A O 1
ATOM 1517 N N . THR A 1 196 ? -1.865 6.434 12.283 1.00 73.06 196 THR A N 1
ATOM 1518 C CA . THR A 1 196 ? -1.036 7.478 12.909 1.00 73.06 196 THR A CA 1
ATOM 1519 C C . THR A 1 196 ? -0.863 8.704 12.004 1.00 73.06 196 THR A C 1
ATOM 1521 O O . THR A 1 196 ? -1.077 8.660 10.785 1.00 73.06 196 THR A O 1
ATOM 1524 N N . SER A 1 197 ? -0.424 9.822 12.592 1.00 59.72 197 SER A N 1
ATOM 1525 C CA . SER A 1 197 ? -0.222 11.078 11.862 1.00 59.72 197 SER A CA 1
ATOM 1526 C C . SER A 1 197 ? 0.774 10.950 10.702 1.00 59.72 197 SER A C 1
ATOM 1528 O O . SER A 1 197 ? 0.549 11.481 9.612 1.00 59.72 197 SER A O 1
ATOM 1530 N N . THR A 1 198 ? 1.841 10.173 10.893 1.00 66.81 198 THR A N 1
ATOM 1531 C CA . THR A 1 198 ? 2.833 9.852 9.856 1.00 66.81 198 THR A CA 1
ATOM 1532 C C . THR A 1 198 ? 2.328 8.797 8.864 1.00 66.81 198 THR A C 1
ATOM 1534 O O . THR A 1 198 ? 2.672 8.854 7.679 1.00 66.81 198 THR A O 1
ATOM 1537 N N . GLY A 1 199 ? 1.466 7.875 9.305 1.00 68.94 199 GLY A N 1
ATOM 1538 C CA . GLY A 1 199 ? 0.854 6.841 8.468 1.00 68.94 199 GLY A CA 1
ATOM 1539 C C . GLY A 1 199 ? -0.170 7.377 7.465 1.00 68.94 199 GLY A C 1
ATOM 1540 O O . GLY A 1 199 ? -0.251 6.880 6.343 1.00 68.94 199 GLY A O 1
ATOM 1541 N N . MET A 1 200 ? -0.892 8.453 7.790 1.00 70.75 200 MET A N 1
ATOM 1542 C CA . MET A 1 200 ? -1.971 8.988 6.944 1.00 70.75 200 MET A CA 1
ATOM 1543 C C . MET A 1 200 ? -1.536 9.446 5.545 1.00 70.75 200 MET A C 1
ATOM 1545 O O . MET A 1 200 ? -2.224 9.161 4.561 1.00 70.75 200 MET A O 1
ATOM 1549 N N . HIS A 1 201 ? -0.403 10.150 5.421 1.00 73.62 201 HIS A N 1
ATOM 1550 C CA . HIS A 1 201 ? 0.103 10.554 4.100 1.00 73.62 201 HIS A CA 1
ATOM 1551 C C . HIS A 1 201 ? 0.413 9.324 3.235 1.00 73.62 201 HIS A C 1
ATOM 1553 O O . HIS A 1 201 ? 0.166 9.306 2.031 1.00 73.62 201 HIS A O 1
ATOM 1559 N N . ARG A 1 202 ? 0.884 8.254 3.874 1.00 76.38 202 ARG A N 1
ATOM 1560 C CA . ARG A 1 202 ? 1.236 6.994 3.219 1.00 76.38 202 ARG A CA 1
ATOM 1561 C C . ARG A 1 202 ? -0.016 6.196 2.854 1.00 76.38 202 ARG A C 1
ATOM 1563 O O . ARG A 1 202 ? -0.096 5.661 1.753 1.00 76.38 202 ARG A O 1
ATOM 1570 N N . GLN A 1 203 ? -1.042 6.235 3.702 1.00 78.94 203 GLN A N 1
ATOM 1571 C CA . GLN A 1 203 ? -2.365 5.683 3.411 1.00 78.94 203 GLN A CA 1
ATOM 1572 C C . GLN A 1 203 ? -3.038 6.360 2.211 1.00 78.94 203 GLN A C 1
ATOM 1574 O O . GLN A 1 203 ? -3.709 5.696 1.425 1.00 78.94 203 GLN A O 1
ATOM 1579 N N . LYS A 1 204 ? -2.794 7.658 1.984 1.00 80.44 204 LYS A N 1
ATOM 1580 C CA . LYS A 1 204 ? -3.236 8.346 0.759 1.00 80.44 204 LYS A CA 1
ATOM 1581 C C . LYS A 1 204 ? -2.569 7.773 -0.494 1.00 80.44 204 LYS A C 1
ATOM 1583 O O . LYS A 1 204 ? -3.245 7.596 -1.508 1.00 80.44 204 LYS A O 1
ATOM 1588 N N . GLU A 1 205 ? -1.267 7.494 -0.454 1.00 80.50 205 GLU A N 1
ATOM 1589 C CA . GLU A 1 205 ? -0.583 6.861 -1.587 1.00 80.50 205 GLU A CA 1
ATOM 1590 C C . GLU A 1 205 ? -1.057 5.417 -1.787 1.00 80.50 205 GLU A C 1
ATOM 1592 O O . GLU A 1 205 ? -1.338 5.031 -2.924 1.00 80.50 205 GLU A O 1
ATOM 1597 N N . MET A 1 206 ? -1.279 4.662 -0.705 1.00 81.88 206 MET A N 1
ATOM 1598 C CA . MET A 1 206 ? -1.882 3.328 -0.794 1.00 81.88 206 MET A CA 1
ATOM 1599 C C . MET A 1 206 ? -3.283 3.350 -1.382 1.00 81.88 206 MET A C 1
ATOM 1601 O O . MET A 1 206 ? -3.568 2.554 -2.269 1.00 81.88 206 MET A O 1
ATOM 1605 N N . ALA A 1 207 ? -4.130 4.306 -1.006 1.00 82.88 207 ALA A N 1
ATOM 1606 C CA . ALA A 1 207 ? -5.446 4.477 -1.614 1.00 82.88 207 ALA A CA 1
ATOM 1607 C C . ALA A 1 207 ? -5.360 4.656 -3.141 1.00 82.88 207 ALA A C 1
ATOM 1609 O O . ALA A 1 207 ? -6.125 4.046 -3.891 1.00 82.88 207 ALA A O 1
ATOM 1610 N N . LYS A 1 208 ? -4.385 5.433 -3.639 1.00 83.19 208 LYS A N 1
ATOM 1611 C CA . LYS A 1 208 ? -4.154 5.574 -5.090 1.00 83.19 208 LYS A CA 1
ATOM 1612 C C . LYS A 1 208 ? -3.684 4.271 -5.733 1.00 83.19 208 LYS A C 1
ATOM 1614 O O . LYS A 1 208 ? -4.044 4.001 -6.878 1.00 83.19 208 LYS A O 1
ATOM 1619 N N . VAL A 1 209 ? -2.836 3.505 -5.046 1.00 81.62 209 VAL A N 1
ATOM 1620 C CA . VAL A 1 209 ? -2.359 2.197 -5.516 1.00 81.62 209 VAL A CA 1
ATOM 1621 C C . VAL A 1 209 ? -3.522 1.206 -5.582 1.00 81.62 209 VAL A C 1
ATOM 1623 O O . VAL A 1 209 ? -3.766 0.667 -6.659 1.00 81.62 209 VAL A O 1
ATOM 1626 N N . ARG A 1 210 ? -4.299 1.066 -4.498 1.00 84.44 210 ARG A N 1
ATOM 1627 C CA . ARG A 1 210 ? -5.527 0.256 -4.423 1.00 84.44 210 ARG A CA 1
ATOM 1628 C C . ARG A 1 210 ? -6.476 0.581 -5.569 1.00 84.44 210 ARG A C 1
ATOM 1630 O O . ARG A 1 210 ? -6.890 -0.308 -6.304 1.00 84.44 210 ARG A O 1
ATOM 1637 N N . ARG A 1 211 ? -6.772 1.868 -5.771 1.00 82.69 211 ARG A N 1
ATOM 1638 C CA . ARG A 1 211 ? -7.694 2.314 -6.820 1.00 82.69 211 ARG A CA 1
ATOM 1639 C C . ARG A 1 211 ? -7.199 1.958 -8.220 1.00 82.69 211 ARG A C 1
ATOM 1641 O O . ARG A 1 211 ? -7.974 1.429 -9.007 1.00 82.69 211 ARG A O 1
ATOM 1648 N N . ARG A 1 212 ? -5.929 2.235 -8.538 1.00 82.44 212 ARG A N 1
ATOM 1649 C CA . ARG A 1 212 ? -5.354 1.903 -9.855 1.00 82.44 212 ARG A CA 1
ATOM 1650 C C . ARG A 1 212 ? -5.380 0.404 -10.110 1.00 82.44 212 ARG A C 1
ATOM 1652 O O . ARG A 1 212 ? -5.809 -0.028 -11.172 1.00 82.44 212 ARG A O 1
ATOM 1659 N N . LEU A 1 213 ? -4.983 -0.375 -9.113 1.00 80.69 213 LEU A N 1
ATOM 1660 C CA . LEU A 1 213 ? -5.049 -1.821 -9.191 1.00 80.69 213 LEU A CA 1
ATOM 1661 C C . LEU A 1 213 ? -6.446 -2.345 -9.440 1.00 80.69 213 LEU A C 1
ATOM 1663 O O . LEU A 1 213 ? -6.628 -3.211 -10.281 1.00 80.69 213 LEU A O 1
ATOM 1667 N N . PHE A 1 214 ? -7.417 -1.841 -8.690 1.00 82.12 214 PHE A N 1
ATOM 1668 C CA . PHE A 1 214 ? -8.780 -2.310 -8.813 1.00 82.12 214 PHE A CA 1
ATOM 1669 C C . PHE A 1 214 ? -9.361 -1.974 -10.192 1.00 82.12 214 PHE A C 1
ATOM 1671 O O . PHE A 1 214 ? -10.012 -2.816 -10.798 1.00 82.12 214 PHE A O 1
ATOM 1678 N N . ILE A 1 215 ? -9.057 -0.783 -10.721 1.00 83.88 215 ILE A N 1
ATOM 1679 C CA . ILE A 1 215 ? -9.481 -0.365 -12.065 1.00 83.88 215 ILE A CA 1
ATOM 1680 C C . ILE A 1 215 ? -8.890 -1.270 -13.154 1.00 83.88 215 ILE A C 1
ATOM 1682 O O . ILE A 1 215 ? -9.596 -1.618 -14.094 1.00 83.88 215 ILE A O 1
ATOM 1686 N N . HIS A 1 216 ? -7.610 -1.641 -13.052 1.00 84.38 216 HIS A N 1
ATOM 1687 C CA . HIS A 1 216 ? -6.922 -2.366 -14.127 1.00 84.38 216 HIS A CA 1
ATOM 1688 C C . HIS A 1 216 ? -6.911 -3.891 -13.962 1.00 84.38 216 HIS A C 1
ATOM 1690 O O . HIS A 1 216 ? -6.724 -4.607 -14.944 1.00 84.38 216 HIS A O 1
ATOM 1696 N N . HIS A 1 217 ? -7.056 -4.384 -12.732 1.00 85.31 217 HIS A N 1
ATOM 1697 C CA . HIS A 1 217 ? -6.819 -5.780 -12.356 1.00 85.31 217 HIS A CA 1
ATOM 1698 C C . HIS A 1 217 ? -7.769 -6.276 -11.252 1.00 85.31 217 HIS A C 1
ATOM 1700 O O . HIS A 1 217 ? -7.437 -7.232 -10.547 1.00 85.31 217 HIS A O 1
ATOM 1706 N N . GLY A 1 218 ? -8.921 -5.632 -11.036 1.00 83.62 218 GLY A N 1
ATOM 1707 C CA . GLY A 1 218 ? -9.848 -5.970 -9.947 1.00 83.62 218 GLY A CA 1
ATOM 1708 C C . GLY A 1 218 ? -10.345 -7.422 -9.966 1.00 83.62 218 GLY A C 1
ATOM 1709 O O . GLY A 1 218 ? -10.703 -7.968 -8.927 1.00 83.62 218 GLY A O 1
ATOM 1710 N N . GLU A 1 219 ? -10.310 -8.086 -11.121 1.00 88.25 219 GLU A N 1
ATOM 1711 C CA . GLU A 1 219 ? -10.612 -9.511 -11.273 1.00 88.25 219 GLU A CA 1
ATOM 1712 C C . GLU A 1 219 ? -9.517 -10.445 -10.732 1.00 88.25 219 GLU A C 1
ATOM 1714 O O . GLU A 1 219 ? -9.785 -11.617 -10.469 1.00 88.25 219 GLU A O 1
ATOM 1719 N N . LYS A 1 220 ? -8.290 -9.940 -10.556 1.00 88.44 220 LYS A N 1
ATOM 1720 C CA . LYS A 1 220 ? -7.118 -10.712 -10.112 1.00 88.44 220 LYS A CA 1
ATOM 1721 C C . LYS A 1 220 ? -6.800 -10.544 -8.634 1.00 88.44 220 LYS A C 1
ATOM 1723 O O . LYS A 1 220 ? -6.040 -11.359 -8.111 1.00 88.44 220 LYS A O 1
ATOM 1728 N N . PHE A 1 221 ? -7.377 -9.542 -7.970 1.00 88.00 221 PHE A N 1
ATOM 1729 C CA . PHE A 1 221 ? -7.133 -9.257 -6.557 1.00 88.00 221 PHE A CA 1
ATOM 1730 C C . PHE A 1 221 ? -8.384 -9.384 -5.707 1.00 88.00 221 PHE A C 1
ATOM 1732 O O . PHE A 1 221 ? -9.459 -8.947 -6.099 1.00 88.00 221 PHE A O 1
ATOM 1739 N N . HIS A 1 222 ? -8.189 -9.912 -4.509 1.00 90.69 222 HIS A N 1
ATOM 1740 C CA . HIS A 1 222 ? -9.074 -9.779 -3.373 1.00 90.69 222 HIS A CA 1
ATOM 1741 C C . HIS A 1 222 ? -8.351 -8.918 -2.335 1.00 90.69 222 HIS A C 1
ATOM 1743 O O . HIS A 1 222 ? -7.373 -9.365 -1.738 1.00 90.69 222 HIS A O 1
ATOM 1749 N N . TRP A 1 223 ? -8.765 -7.662 -2.168 1.00 90.94 223 TRP A N 1
ATOM 1750 C CA . TRP A 1 223 ? -8.122 -6.742 -1.226 1.00 90.94 223 TRP A CA 1
ATOM 1751 C C . TRP A 1 223 ? -8.973 -6.560 0.021 1.00 90.94 223 TRP A C 1
ATOM 1753 O O . TRP A 1 223 ? -10.104 -6.082 -0.069 1.00 90.94 223 TRP A O 1
ATOM 1763 N N . ILE A 1 224 ? -8.397 -6.857 1.179 1.00 91.50 224 ILE A N 1
ATOM 1764 C CA . ILE A 1 224 ? -9.018 -6.701 2.491 1.00 91.50 224 ILE A CA 1
ATOM 1765 C C . ILE A 1 224 ? -8.261 -5.607 3.234 1.00 91.50 224 ILE A C 1
ATOM 1767 O O . ILE A 1 224 ? -7.040 -5.655 3.359 1.00 91.50 224 ILE A O 1
ATOM 1771 N N . PHE A 1 225 ? -8.978 -4.593 3.699 1.00 91.31 225 PHE A N 1
ATOM 1772 C CA . PHE A 1 225 ? -8.399 -3.470 4.424 1.00 91.31 225 PHE A CA 1
ATOM 1773 C C . PHE A 1 225 ? -8.760 -3.580 5.905 1.00 91.31 225 PHE A C 1
ATOM 1775 O O . PHE A 1 225 ? -9.939 -3.599 6.239 1.00 91.31 225 PHE A O 1
ATOM 1782 N N . ILE A 1 226 ? -7.758 -3.642 6.780 1.00 91.56 226 ILE A N 1
ATOM 1783 C CA . ILE A 1 226 ? -7.917 -3.806 8.226 1.00 91.56 226 ILE A CA 1
ATOM 1784 C C . ILE A 1 226 ? -7.266 -2.604 8.927 1.00 91.56 226 ILE A C 1
ATOM 1786 O O . ILE A 1 226 ? -6.039 -2.508 8.949 1.00 91.56 226 ILE A O 1
ATOM 1790 N N . PRO A 1 227 ? -8.040 -1.672 9.510 1.00 89.25 227 PRO A N 1
ATOM 1791 C CA . PRO A 1 227 ? -7.488 -0.600 10.323 1.00 89.25 227 PRO A CA 1
ATOM 1792 C C . PRO A 1 227 ? -6.885 -1.192 11.601 1.00 89.25 227 PRO A C 1
ATOM 1794 O O . PRO A 1 227 ? -7.547 -1.936 12.326 1.00 89.25 227 PRO A O 1
ATOM 1797 N N . VAL A 1 228 ? -5.636 -0.841 11.889 1.00 87.94 228 VAL A N 1
ATOM 1798 C CA . VAL A 1 228 ? -4.925 -1.279 13.090 1.00 87.94 228 VAL A CA 1
ATOM 1799 C C . VAL A 1 228 ? -4.809 -0.107 14.058 1.00 87.94 228 VAL A C 1
ATOM 1801 O O . VAL A 1 228 ? -4.341 0.965 13.657 1.00 87.94 228 VAL A O 1
ATOM 1804 N N . PRO A 1 229 ? -5.220 -0.276 15.325 1.00 82.25 229 PRO A N 1
ATOM 1805 C CA . PRO A 1 229 ? -4.974 0.730 16.339 1.00 82.25 229 PRO A CA 1
ATOM 1806 C C . PRO A 1 229 ? -3.486 0.743 16.713 1.00 82.25 229 PRO A C 1
ATOM 1808 O O . PRO A 1 229 ? -2.884 -0.307 16.923 1.00 82.25 229 PRO A O 1
ATOM 1811 N N . ALA A 1 230 ? -2.892 1.937 16.776 1.00 78.00 230 ALA A N 1
ATOM 1812 C CA . ALA A 1 230 ? -1.483 2.103 17.145 1.00 78.00 230 ALA A CA 1
ATOM 1813 C C . ALA A 1 230 ? -1.219 1.816 18.633 1.00 78.00 230 ALA A C 1
ATOM 1815 O O . ALA A 1 230 ? -0.103 1.495 19.020 1.00 78.00 230 ALA A O 1
ATOM 1816 N N . GLU A 1 231 ? -2.260 1.921 19.454 1.00 79.88 231 GLU A N 1
ATOM 1817 C CA . GLU A 1 231 ? -2.239 1.646 20.886 1.00 79.88 231 GLU A CA 1
ATOM 1818 C C . GLU A 1 231 ? -3.378 0.685 21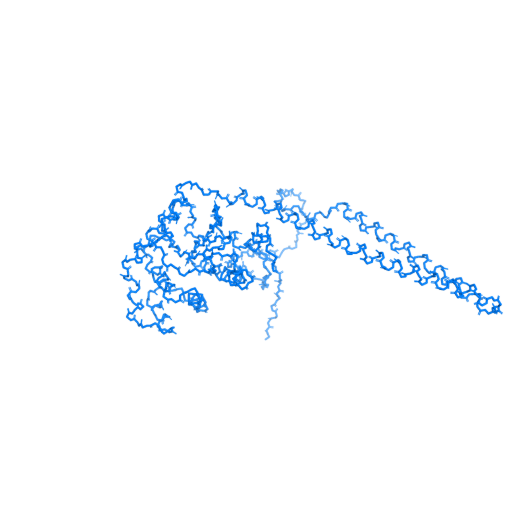.246 1.00 79.88 231 GLU A C 1
ATOM 1820 O O . GLU A 1 231 ? -4.157 0.275 20.385 1.00 79.88 231 GLU A O 1
ATOM 1825 N N . ASP A 1 232 ? -3.511 0.359 22.532 1.00 76.50 232 ASP A N 1
ATOM 1826 C CA . ASP A 1 232 ? -4.640 -0.411 23.055 1.00 76.50 232 ASP A CA 1
ATOM 1827 C C . ASP A 1 232 ? -5.980 0.121 22.480 1.00 76.50 232 ASP A C 1
ATOM 1829 O O . ASP A 1 232 ? -6.277 1.319 22.615 1.00 76.50 232 ASP A O 1
ATOM 1833 N N . PRO A 1 233 ? -6.808 -0.737 21.847 1.00 68.69 233 PRO A N 1
ATOM 1834 C CA . PRO A 1 233 ? -8.116 -0.360 21.317 1.00 68.69 233 PRO A CA 1
ATOM 1835 C C . PRO A 1 233 ? -9.005 0.370 22.329 1.00 68.69 233 PRO A C 1
ATOM 1837 O O . PRO A 1 233 ? -9.792 1.230 21.944 1.00 68.69 233 PRO A O 1
ATOM 1840 N N . LEU A 1 234 ? -8.869 0.063 23.625 1.00 69.44 234 LEU A N 1
ATOM 1841 C CA . LEU A 1 234 ? -9.625 0.714 24.698 1.00 69.44 234 LEU A CA 1
ATOM 1842 C C . LEU A 1 234 ? -9.243 2.185 24.894 1.00 69.44 234 LEU A C 1
ATOM 1844 O O . LEU A 1 234 ? -10.043 2.963 25.409 1.00 69.44 234 LEU A O 1
ATOM 1848 N N . LYS A 1 235 ? -8.039 2.577 24.472 1.00 76.62 235 LYS A N 1
ATOM 1849 C CA . LYS A 1 235 ? -7.549 3.962 24.516 1.00 76.62 235 LYS A CA 1
ATOM 1850 C C . LYS A 1 235 ? -7.809 4.706 23.204 1.00 76.62 235 LYS A C 1
ATOM 1852 O O . LYS A 1 235 ? -7.863 5.933 23.179 1.00 76.62 235 LYS A O 1
ATOM 1857 N N . SER A 1 236 ? -8.047 3.971 22.118 1.00 76.56 236 SER A N 1
ATOM 1858 C CA . SER A 1 236 ? -8.134 4.501 20.756 1.00 76.56 236 SER A CA 1
ATOM 1859 C C . SER A 1 236 ? -9.570 4.581 20.236 1.00 76.56 236 SER A C 1
ATOM 1861 O O . SER A 1 236 ? -9.900 4.016 19.196 1.00 76.56 236 SER A O 1
ATOM 1863 N N . SER A 1 237 ? -10.430 5.342 20.921 1.00 80.06 237 SER A N 1
ATOM 1864 C CA . SER A 1 237 ? -11.846 5.504 20.534 1.00 80.06 237 SER A CA 1
ATOM 1865 C C . SER A 1 237 ? -12.042 5.989 19.078 1.00 80.06 237 SER A C 1
ATOM 1867 O O . SER A 1 237 ? -13.009 5.617 18.412 1.00 80.06 237 SER A O 1
ATOM 1869 N N . HIS A 1 238 ? -11.077 6.737 18.532 1.00 81.50 238 HIS A N 1
ATOM 1870 C CA . HIS A 1 238 ? -11.039 7.160 17.128 1.00 81.50 238 HIS A CA 1
ATOM 1871 C C . HIS A 1 238 ? -10.911 5.995 16.128 1.00 81.50 238 HIS A C 1
ATOM 1873 O O . HIS A 1 238 ? -11.487 6.068 15.044 1.00 81.50 238 HIS A O 1
ATOM 1879 N N . ILE A 1 239 ? -10.204 4.911 16.473 1.00 82.62 239 ILE A N 1
ATOM 1880 C CA . ILE A 1 239 ? -10.077 3.732 15.602 1.00 82.62 239 ILE A CA 1
ATOM 1881 C C . ILE A 1 239 ? -11.396 2.976 15.547 1.00 82.62 239 ILE A C 1
ATOM 1883 O O . ILE A 1 239 ? -11.793 2.566 14.462 1.00 82.62 239 ILE A O 1
ATOM 1887 N N . THR A 1 240 ? -12.113 2.859 16.669 1.00 85.19 240 THR A N 1
ATOM 1888 C CA . THR A 1 240 ? -13.478 2.309 16.685 1.00 85.19 240 THR A CA 1
ATOM 1889 C C . THR A 1 240 ? -14.383 3.085 15.739 1.00 85.19 240 THR A C 1
ATOM 1891 O O . THR A 1 240 ? -15.059 2.490 14.902 1.00 85.19 240 THR A O 1
ATOM 1894 N N . PHE A 1 241 ? -14.326 4.418 15.791 1.00 86.56 241 PHE A N 1
ATOM 1895 C CA . PHE A 1 241 ? -15.065 5.250 14.850 1.00 86.56 241 PHE A CA 1
ATOM 1896 C C . PHE A 1 241 ? -14.652 4.994 13.395 1.00 86.56 241 PHE A C 1
ATOM 1898 O O . PHE A 1 241 ? -15.526 4.823 12.552 1.00 86.56 241 PHE A O 1
ATOM 1905 N N . LEU A 1 242 ? -13.353 4.950 13.077 1.00 84.75 242 LEU A N 1
ATOM 1906 C CA . LEU A 1 242 ? -12.879 4.695 11.710 1.00 84.75 242 LEU A CA 1
ATOM 1907 C C . LEU A 1 242 ? -13.289 3.307 11.203 1.00 84.75 242 LEU A C 1
ATOM 1909 O O . LEU A 1 242 ? -13.705 3.188 10.052 1.00 84.75 242 LEU A O 1
ATOM 1913 N N . PHE A 1 243 ? -13.199 2.288 12.058 1.00 86.38 243 PHE A N 1
ATOM 1914 C CA . PHE A 1 243 ? -13.608 0.913 11.782 1.00 86.38 243 PHE A CA 1
ATOM 1915 C C . PHE A 1 243 ? -15.096 0.851 11.423 1.00 86.38 243 PHE A C 1
ATOM 1917 O O . PHE A 1 243 ? -15.465 0.361 10.358 1.00 86.38 243 PHE A O 1
ATOM 1924 N N . GLU A 1 244 ? -15.950 1.442 12.254 1.00 87.25 244 GLU A N 1
ATOM 1925 C CA . GLU A 1 244 ? -17.390 1.459 12.011 1.00 87.25 244 GLU A CA 1
ATOM 1926 C C . GLU A 1 244 ? -17.792 2.359 10.842 1.00 87.25 244 GLU A C 1
ATOM 1928 O O . GLU A 1 244 ? -18.655 2.017 10.029 1.00 87.25 244 GLU A O 1
ATOM 1933 N N . PHE A 1 245 ? -17.144 3.514 10.707 1.00 86.12 245 PHE A N 1
ATOM 1934 C CA . PHE A 1 245 ? -17.361 4.401 9.574 1.00 86.12 245 PHE A CA 1
ATOM 1935 C C . PHE A 1 245 ? -17.024 3.687 8.263 1.00 86.12 245 PHE A C 1
ATOM 1937 O O . PHE A 1 245 ? -17.772 3.803 7.292 1.00 86.12 245 PHE A O 1
ATOM 1944 N N . TYR A 1 246 ? -15.940 2.912 8.249 1.00 87.25 246 TYR A N 1
ATOM 1945 C CA . TYR A 1 246 ? -15.556 2.078 7.122 1.00 87.25 246 TYR A CA 1
ATOM 1946 C C . TYR A 1 246 ? -16.577 0.976 6.833 1.00 87.25 246 TYR A C 1
ATOM 1948 O O . TYR A 1 246 ? -17.001 0.847 5.686 1.00 87.25 246 TYR A O 1
ATOM 1956 N N . ASN A 1 247 ? -17.037 0.242 7.850 1.00 85.50 247 ASN A N 1
ATOM 1957 C CA . ASN A 1 247 ? -18.077 -0.777 7.682 1.00 85.50 247 ASN A CA 1
ATOM 1958 C C . ASN A 1 247 ? -19.354 -0.189 7.062 1.00 85.50 247 ASN A C 1
ATOM 1960 O O . ASN A 1 247 ? -19.965 -0.805 6.192 1.00 85.50 247 ASN A O 1
ATOM 1964 N N . LYS A 1 248 ? -19.739 1.031 7.462 1.00 86.94 248 LYS A N 1
ATOM 1965 C CA . LYS A 1 248 ? -20.976 1.680 6.995 1.00 86.94 248 LYS A CA 1
ATOM 1966 C C . LYS A 1 248 ? -20.860 2.394 5.653 1.00 86.94 248 LYS A C 1
ATOM 1968 O O . LYS A 1 248 ? -21.828 2.434 4.900 1.00 86.94 248 LYS A O 1
ATOM 1973 N N . LYS A 1 249 ? -19.735 3.055 5.380 1.00 87.25 249 LYS A N 1
ATOM 1974 C CA . LYS A 1 249 ? -19.558 3.911 4.190 1.00 87.25 249 LYS A CA 1
ATOM 1975 C C . LYS A 1 249 ? -18.654 3.290 3.133 1.00 87.25 249 LYS A C 1
ATOM 1977 O O . LYS A 1 249 ? -18.460 3.885 2.072 1.00 87.25 249 LYS A O 1
ATOM 1982 N N . GLY A 1 250 ? -18.097 2.123 3.423 1.00 86.38 250 GLY A N 1
ATOM 1983 C CA . GLY A 1 250 ? -17.085 1.511 2.598 1.00 86.38 250 GLY A CA 1
ATOM 1984 C C . GLY A 1 250 ? -15.796 2.323 2.556 1.00 86.38 250 GLY A C 1
ATOM 1985 O O . GLY A 1 250 ? -15.617 3.387 3.157 1.00 86.38 250 GLY A O 1
ATOM 1986 N N . ILE A 1 251 ? -14.886 1.808 1.753 1.00 81.12 251 ILE A N 1
ATOM 1987 C CA . ILE A 1 251 ? -13.583 2.402 1.491 1.00 81.12 251 ILE A CA 1
ATOM 1988 C C . ILE A 1 251 ? -13.637 3.760 0.786 1.00 81.12 251 ILE A C 1
ATOM 1990 O O . ILE A 1 251 ? -12.867 4.644 1.137 1.00 81.12 251 ILE A O 1
ATOM 1994 N N . GLU A 1 252 ? -14.552 3.981 -0.163 1.00 82.38 252 GLU A N 1
ATOM 1995 C CA . GLU A 1 252 ? -14.655 5.278 -0.848 1.00 82.38 252 GLU A CA 1
ATOM 1996 C C . GLU A 1 252 ? -15.099 6.382 0.116 1.00 82.38 252 GLU A C 1
ATOM 1998 O O . GLU A 1 252 ? -14.606 7.520 0.066 1.00 82.38 252 GLU A O 1
ATOM 2003 N N . GLY A 1 253 ? -16.005 6.024 1.032 1.00 85.56 253 GLY A N 1
ATOM 2004 C CA . GLY A 1 253 ? -16.399 6.858 2.152 1.00 85.56 253 GLY A CA 1
ATOM 2005 C C . GLY A 1 253 ? -15.210 7.180 3.047 1.00 85.56 253 GLY A C 1
ATOM 2006 O O . GLY A 1 253 ? -14.949 8.359 3.304 1.00 85.56 253 GLY A O 1
ATOM 2007 N N . LEU A 1 254 ? -14.462 6.154 3.467 1.00 83.56 254 LEU A N 1
ATOM 2008 C CA . LEU A 1 254 ? -13.265 6.304 4.296 1.00 83.56 254 LEU A CA 1
ATOM 2009 C C . LEU A 1 254 ? -12.203 7.180 3.615 1.00 83.56 254 LEU A C 1
ATOM 2011 O O . LEU A 1 254 ? -11.784 8.179 4.188 1.00 83.56 254 LEU A O 1
ATOM 2015 N N . ASP A 1 255 ? -11.830 6.908 2.367 1.00 80.56 255 ASP A N 1
ATOM 2016 C CA . ASP A 1 255 ? -10.854 7.700 1.606 1.00 80.56 255 ASP A CA 1
ATOM 2017 C C . ASP A 1 255 ? -11.278 9.172 1.482 1.00 80.56 255 ASP A C 1
ATOM 2019 O O . ASP A 1 255 ? -10.463 10.101 1.525 1.00 80.56 255 ASP A O 1
ATOM 2023 N N . THR A 1 256 ? -12.575 9.422 1.306 1.00 83.88 256 THR A N 1
ATOM 2024 C CA . THR A 1 256 ? -13.125 10.781 1.243 1.00 83.88 256 THR A CA 1
ATOM 2025 C C . THR A 1 256 ? -13.071 11.479 2.600 1.00 83.88 256 THR A C 1
ATOM 2027 O O . THR A 1 256 ? -12.746 12.670 2.659 1.00 83.88 256 THR A O 1
ATOM 2030 N N . PHE A 1 257 ? -13.354 10.749 3.678 1.00 82.88 257 PHE A N 1
ATOM 2031 C CA . PHE A 1 257 ? -13.227 11.222 5.051 1.00 82.88 257 PHE A CA 1
ATOM 2032 C C . PHE A 1 257 ? -11.766 11.575 5.377 1.00 82.88 257 PHE A C 1
ATOM 2034 O O . PHE A 1 257 ? -11.474 12.727 5.708 1.00 82.88 257 PHE A O 1
ATOM 2041 N N . MET A 1 258 ? -10.829 10.658 5.125 1.00 79.62 258 MET A N 1
ATOM 2042 C CA . MET A 1 258 ? -9.395 10.840 5.377 1.00 79.62 258 MET A CA 1
ATOM 2043 C C . MET A 1 258 ? -8.801 12.022 4.598 1.00 79.62 258 MET A C 1
ATOM 2045 O O . MET A 1 258 ? -8.045 12.825 5.150 1.00 79.62 258 MET A O 1
ATOM 2049 N N . ARG A 1 259 ? -9.188 12.211 3.327 1.00 78.25 259 ARG A N 1
ATOM 2050 C CA . ARG A 1 259 ? -8.760 13.379 2.531 1.00 78.25 259 ARG A CA 1
ATOM 2051 C C . ARG A 1 259 ? -9.233 14.708 3.118 1.00 78.25 259 ARG A C 1
ATOM 2053 O O . ARG A 1 259 ? -8.571 15.726 2.917 1.00 78.25 259 ARG A O 1
ATOM 2060 N N . ARG A 1 260 ? -10.392 14.739 3.781 1.00 78.19 260 ARG A N 1
ATOM 2061 C CA . ARG A 1 260 ? -10.916 15.959 4.412 1.00 78.19 260 ARG A CA 1
ATOM 2062 C C . ARG A 1 260 ? -10.185 16.267 5.712 1.00 78.19 260 ARG A C 1
ATOM 2064 O O . ARG A 1 260 ? -9.826 17.424 5.911 1.00 78.19 260 ARG A O 1
ATOM 2071 N N . LEU A 1 261 ? -9.919 15.249 6.531 1.00 73.25 261 LEU A N 1
ATOM 2072 C CA . LEU A 1 261 ? -9.092 15.391 7.733 1.00 73.25 261 LEU A CA 1
ATOM 2073 C C . LEU A 1 261 ? -7.730 15.997 7.392 1.00 73.25 261 LEU A C 1
ATOM 2075 O O . LEU A 1 261 ? -7.342 17.025 7.942 1.00 73.25 261 LEU A O 1
ATOM 2079 N N . HIS A 1 262 ? -7.072 15.425 6.382 1.00 74.25 262 HIS A N 1
ATOM 2080 C CA . HIS A 1 262 ? -5.758 15.878 5.946 1.00 74.25 262 HIS A CA 1
ATOM 2081 C C . HIS A 1 262 ? -5.764 17.315 5.402 1.00 74.25 262 HIS A C 1
ATOM 2083 O O . HIS A 1 262 ? -4.939 18.123 5.812 1.00 74.25 262 HIS A O 1
ATOM 2089 N N . ARG A 1 263 ? -6.713 17.669 4.518 1.00 77.31 263 ARG A N 1
ATOM 2090 C CA . ARG A 1 263 ? -6.791 19.025 3.935 1.00 77.31 263 ARG A CA 1
ATOM 2091 C C . ARG A 1 263 ? -6.988 20.124 4.971 1.00 77.31 263 ARG A C 1
ATOM 2093 O O . ARG A 1 263 ? -6.518 21.233 4.765 1.00 77.31 263 ARG A O 1
ATOM 2100 N N . ASN A 1 264 ? -7.685 19.824 6.060 1.00 73.56 264 ASN A N 1
ATOM 2101 C CA . ASN A 1 264 ? -7.965 20.817 7.088 1.00 73.56 264 ASN A CA 1
ATOM 2102 C C . ASN A 1 264 ? -6.833 20.939 8.117 1.00 73.56 264 ASN A C 1
ATOM 2104 O O . ASN A 1 264 ? -6.984 21.712 9.057 1.00 73.56 264 ASN A O 1
ATOM 2108 N N . ASN A 1 265 ? -5.759 20.142 7.993 1.00 69.44 265 ASN A N 1
ATOM 2109 C CA . ASN A 1 265 ? -4.750 19.934 9.038 1.00 69.44 265 ASN A CA 1
ATOM 2110 C C . ASN A 1 265 ? -5.381 19.654 10.421 1.00 69.44 265 ASN A C 1
ATOM 2112 O O . ASN A 1 265 ? -4.810 19.957 11.467 1.00 69.44 265 ASN A O 1
ATOM 2116 N N . ARG A 1 266 ? -6.608 19.114 10.422 1.00 66.25 266 ARG A N 1
ATOM 2117 C CA . ARG A 1 266 ? -7.361 18.788 11.628 1.00 66.25 266 ARG A CA 1
ATOM 2118 C C . ARG A 1 266 ? -7.196 17.307 11.861 1.00 66.25 266 ARG A C 1
ATOM 2120 O O . ARG A 1 266 ? -7.891 16.483 11.267 1.00 66.25 266 ARG A O 1
ATOM 2127 N N . TRP A 1 267 ? -6.238 16.998 12.714 1.00 65.12 267 TRP A N 1
ATOM 2128 C CA . TRP A 1 267 ? -6.065 15.675 13.274 1.00 65.12 267 TRP A CA 1
ATOM 2129 C C . TRP A 1 267 ? -7.197 15.462 14.270 1.00 65.12 267 TRP A C 1
ATOM 2131 O O . TRP A 1 267 ? -7.210 16.055 15.346 1.00 65.12 267 TRP A O 1
ATOM 2141 N N . THR A 1 268 ? -8.198 14.675 13.892 1.00 60.34 268 THR A N 1
ATOM 2142 C CA . THR A 1 268 ? -9.333 14.388 14.771 1.00 60.34 268 THR A CA 1
ATOM 2143 C C . THR A 1 268 ? -8.960 13.292 15.751 1.00 60.34 268 THR A C 1
ATOM 2145 O O . THR A 1 268 ? -9.480 12.183 15.682 1.00 60.34 268 THR A O 1
ATOM 2148 N N . TRP A 1 269 ? -8.031 13.607 16.652 1.00 66.06 269 TRP A N 1
ATOM 2149 C CA . TRP A 1 269 ? -7.930 12.895 17.924 1.00 66.06 269 TRP A CA 1
ATOM 2150 C C . TRP A 1 269 ? -9.103 13.279 18.838 1.00 66.06 269 TRP A C 1
ATOM 2152 O O . TRP A 1 269 ? -9.462 12.520 19.731 1.00 66.06 269 TRP A O 1
ATOM 2162 N N . ASP A 1 270 ? -9.740 14.432 18.582 1.00 78.88 270 ASP A N 1
ATOM 2163 C CA . ASP A 1 270 ? -10.987 14.825 19.234 1.00 78.88 270 ASP A CA 1
ATOM 2164 C C . ASP A 1 270 ? -12.198 14.161 18.560 1.00 78.88 270 ASP A C 1
ATOM 2166 O O . ASP A 1 270 ? -12.520 14.410 17.389 1.00 78.88 270 ASP A O 1
ATOM 2170 N N . ASN A 1 271 ? -12.906 13.352 19.347 1.00 82.81 271 ASN A N 1
ATOM 2171 C CA . ASN A 1 271 ? -14.148 12.691 18.964 1.00 82.81 271 ASN A CA 1
ATOM 2172 C C . ASN A 1 271 ? -15.202 13.682 18.449 1.00 82.81 271 ASN A C 1
ATOM 2174 O O . ASN A 1 271 ? -15.940 13.364 17.518 1.00 82.81 271 ASN A O 1
ATOM 2178 N N . LYS A 1 272 ? -15.260 14.906 18.994 1.00 86.44 272 LYS A N 1
ATOM 2179 C CA . LYS A 1 272 ? -16.231 15.927 18.566 1.00 86.44 272 LYS A CA 1
ATOM 2180 C C . LYS A 1 272 ? -16.027 16.338 17.112 1.00 86.44 272 LYS A C 1
ATOM 2182 O O . LYS A 1 272 ? -17.003 16.451 16.364 1.00 86.44 272 LYS A O 1
ATOM 2187 N N . ASP A 1 273 ? -14.779 16.540 16.697 1.00 82.75 273 ASP 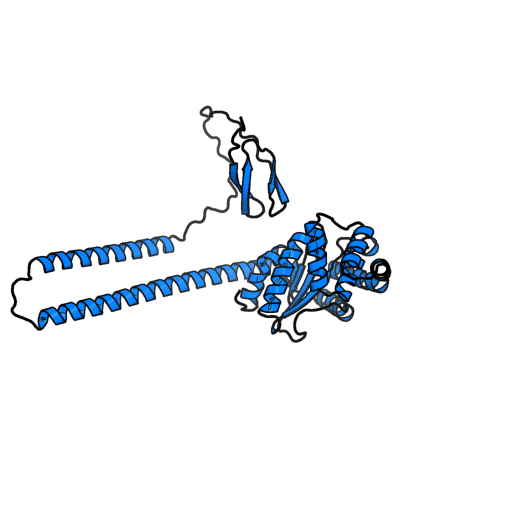A N 1
ATOM 2188 C CA . ASP A 1 273 ? -14.484 16.928 15.321 1.00 82.75 273 ASP A CA 1
ATOM 2189 C C . ASP A 1 273 ? -14.733 15.765 14.352 1.00 82.75 273 ASP A C 1
ATOM 2191 O O . ASP A 1 273 ? -15.307 15.982 13.284 1.00 82.75 273 ASP A O 1
ATOM 2195 N N . ALA A 1 274 ? -14.386 14.529 14.723 1.00 81.31 274 ALA A N 1
ATOM 2196 C CA . ALA A 1 274 ? -14.696 13.352 13.910 1.00 81.31 274 ALA A CA 1
ATOM 2197 C C . ALA A 1 274 ? -16.214 13.182 13.698 1.00 81.31 274 ALA A C 1
ATOM 2199 O O . ALA A 1 274 ? -16.658 13.039 12.554 1.00 81.31 274 ALA A O 1
ATOM 2200 N N . ILE A 1 275 ? -17.022 13.324 14.758 1.00 87.06 275 ILE A N 1
ATOM 2201 C CA . ILE A 1 275 ? -18.494 13.325 14.679 1.00 87.06 275 ILE A CA 1
ATOM 2202 C C . ILE A 1 275 ? -18.980 14.432 13.740 1.00 87.06 275 ILE A C 1
ATOM 2204 O O . ILE A 1 275 ? -19.764 14.172 12.826 1.00 87.06 275 ILE A O 1
ATOM 2208 N N . LYS A 1 276 ? -18.485 15.665 13.908 1.00 88.81 276 LYS A N 1
ATOM 2209 C CA . LYS A 1 276 ? -18.857 16.807 13.058 1.00 88.81 276 LYS A CA 1
ATOM 2210 C C . LYS A 1 276 ? -18.571 16.535 11.578 1.00 88.81 276 LYS A C 1
ATOM 2212 O O . LYS A 1 276 ? -19.388 16.873 10.720 1.00 88.81 276 LYS A O 1
ATOM 2217 N N . GLN A 1 277 ? -17.435 15.913 11.264 1.00 83.56 277 GLN A N 1
ATOM 2218 C CA . GLN A 1 277 ? -17.073 15.554 9.890 1.00 83.56 277 GLN A CA 1
ATOM 2219 C C . GLN A 1 277 ? -17.952 14.426 9.327 1.00 83.56 277 GLN A C 1
ATOM 2221 O O . GLN A 1 277 ? -18.323 14.492 8.153 1.00 83.56 277 GLN A O 1
ATOM 2226 N N . ALA A 1 278 ? -18.318 13.431 10.144 1.00 83.69 278 ALA A N 1
ATOM 2227 C CA . ALA A 1 278 ? -19.262 12.376 9.763 1.00 83.69 278 ALA A CA 1
ATOM 2228 C C . ALA A 1 278 ? -20.645 12.956 9.436 1.00 83.69 278 ALA A C 1
ATOM 2230 O O . ALA A 1 278 ? -21.233 12.633 8.400 1.00 83.69 278 ALA A O 1
ATOM 2231 N N . VAL A 1 279 ? -21.128 13.875 10.277 1.00 89.06 279 VAL A N 1
ATOM 2232 C CA . VAL A 1 279 ? -22.406 14.570 10.075 1.00 89.06 279 VAL A CA 1
ATOM 2233 C C . VAL A 1 279 ? -22.391 15.398 8.797 1.00 89.06 279 VAL A C 1
ATOM 2235 O O . VAL A 1 279 ? -23.307 15.312 7.983 1.00 89.06 279 VAL A O 1
ATOM 2238 N N . ALA A 1 280 ? -21.288 16.098 8.526 1.00 86.94 280 ALA A N 1
ATOM 2239 C CA . ALA A 1 280 ? -21.087 16.814 7.267 1.00 86.94 280 ALA A CA 1
ATOM 2240 C C . ALA A 1 280 ? -21.008 15.897 6.022 1.00 86.94 280 ALA A C 1
ATOM 2242 O O . ALA A 1 280 ? -20.859 16.397 4.905 1.00 86.94 280 ALA A O 1
ATOM 2243 N N . LYS A 1 281 ? -21.062 14.569 6.194 1.00 83.69 281 LYS A N 1
ATOM 2244 C CA . LYS A 1 281 ? -21.154 13.546 5.139 1.00 83.69 281 LYS A CA 1
ATOM 2245 C C . LYS A 1 281 ? -22.488 12.792 5.153 1.00 83.69 281 LYS A C 1
ATOM 2247 O O . LYS A 1 281 ? -22.592 11.715 4.566 1.00 83.69 281 LYS A O 1
ATOM 2252 N N . GLY A 1 282 ? -23.500 13.369 5.796 1.00 86.06 282 GLY A N 1
ATOM 2253 C CA . GLY A 1 282 ? -24.858 12.836 5.812 1.00 86.06 282 GLY A CA 1
ATOM 2254 C C . GLY A 1 282 ? -25.043 11.643 6.747 1.00 86.06 282 GLY A C 1
ATOM 2255 O O . GLY A 1 282 ? -25.986 10.883 6.568 1.00 86.06 282 GLY A O 1
ATOM 2256 N N . MET A 1 283 ? -24.139 11.425 7.707 1.00 89.94 283 MET A N 1
ATOM 2257 C CA . MET A 1 283 ? -24.417 10.534 8.836 1.00 89.94 283 MET A CA 1
ATOM 2258 C C . MET A 1 283 ? -25.225 11.307 9.880 1.00 89.94 283 MET A C 1
ATOM 2260 O O . MET A 1 283 ? -24.922 12.466 10.149 1.00 89.94 283 MET A O 1
ATOM 2264 N N . ASP A 1 284 ? -26.245 10.710 10.486 1.00 94.12 284 ASP A N 1
ATOM 2265 C CA . ASP A 1 284 ? -26.917 11.385 11.591 1.00 94.12 284 ASP A CA 1
ATOM 2266 C C . ASP A 1 284 ? -25.995 11.439 12.824 1.00 94.12 284 ASP A C 1
ATOM 2268 O O . ASP A 1 284 ? -25.149 10.569 13.052 1.00 94.12 284 ASP A O 1
ATOM 2272 N N . LYS A 1 285 ? -26.140 12.501 13.620 1.00 94.19 285 LYS A N 1
ATOM 2273 C CA . LYS A 1 285 ? -25.259 12.760 14.765 1.00 94.19 285 LYS A CA 1
ATOM 2274 C C . LYS A 1 285 ? -25.315 11.642 15.810 1.00 94.19 285 LYS A C 1
ATOM 2276 O O . LYS A 1 285 ? -24.268 11.274 16.335 1.00 94.19 285 LYS A O 1
ATOM 2281 N N . LYS A 1 286 ? -26.502 11.090 16.086 1.00 93.81 286 LYS A N 1
ATOM 2282 C CA . LYS A 1 286 ? -26.682 10.027 17.088 1.00 93.81 286 LYS A CA 1
ATOM 2283 C C . LYS A 1 286 ? -25.971 8.744 16.660 1.00 93.81 286 LYS A C 1
ATOM 2285 O O . LYS A 1 286 ? -25.282 8.141 17.474 1.00 93.81 286 LYS A O 1
ATOM 2290 N N . THR A 1 287 ? -26.068 8.372 15.386 1.00 89.25 287 THR A N 1
ATOM 2291 C CA . THR A 1 287 ? -25.326 7.246 14.814 1.00 89.25 287 THR A CA 1
ATOM 2292 C C . THR A 1 287 ? -23.828 7.493 14.863 1.00 89.25 287 THR A C 1
ATOM 2294 O O . THR A 1 287 ? -23.091 6.594 15.247 1.00 89.25 287 THR A O 1
ATOM 2297 N N . ALA A 1 288 ? -23.353 8.694 14.516 1.00 86.31 288 ALA A N 1
ATOM 2298 C CA . ALA A 1 288 ? -21.926 9.015 14.594 1.00 86.31 288 ALA A CA 1
ATOM 2299 C C . ALA A 1 288 ? -21.389 8.914 16.036 1.00 86.31 288 ALA A C 1
ATOM 2301 O O . ALA A 1 288 ? -20.307 8.376 16.260 1.00 86.31 288 ALA A O 1
ATOM 2302 N N . GLU A 1 289 ? -22.161 9.383 17.019 1.00 90.75 289 GLU A N 1
ATOM 2303 C CA . GLU A 1 289 ? -21.853 9.246 18.448 1.00 90.75 289 GLU A CA 1
ATOM 2304 C C . GLU A 1 289 ? -21.890 7.788 18.922 1.00 90.75 289 GLU A C 1
ATOM 2306 O O . GLU A 1 289 ? -21.066 7.391 19.749 1.00 90.75 289 GLU A O 1
ATOM 2311 N N . SER A 1 290 ? -22.816 6.973 18.403 1.00 91.44 290 SER A N 1
ATOM 2312 C CA . SER A 1 290 ? -22.936 5.568 18.797 1.00 91.44 290 SER A CA 1
ATOM 2313 C C . SER A 1 290 ? -21.763 4.717 18.312 1.00 91.44 290 SER A C 1
ATOM 2315 O O . SER A 1 290 ? -21.427 3.750 18.990 1.00 91.44 290 SER A O 1
ATOM 2317 N N . LEU A 1 291 ? -21.096 5.090 17.208 1.00 84.81 291 LEU A N 1
ATOM 2318 C CA . LEU A 1 291 ? -19.927 4.356 16.691 1.00 84.81 291 LEU A CA 1
ATOM 2319 C C . LEU A 1 291 ? -18.787 4.265 17.718 1.00 84.81 291 LEU A C 1
ATOM 2321 O O . LEU A 1 291 ? -18.068 3.275 17.767 1.00 84.81 291 LEU A O 1
ATOM 2325 N N . TYR A 1 292 ? -18.649 5.266 18.591 1.00 81.88 292 TYR A N 1
ATOM 2326 C CA . TYR A 1 292 ? -17.652 5.263 19.667 1.00 81.88 292 TYR A CA 1
ATOM 2327 C C . TYR A 1 292 ? -17.977 4.315 20.818 1.00 81.88 292 TYR A C 1
ATOM 2329 O O . TYR A 1 292 ? -17.120 4.055 21.657 1.00 81.88 292 TYR A O 1
ATOM 2337 N N . LYS A 1 293 ? -19.220 3.844 20.907 1.00 85.94 293 LYS A N 1
ATOM 2338 C CA . LYS A 1 293 ? -19.721 3.014 22.009 1.00 85.94 293 LYS A CA 1
ATOM 2339 C C . LYS A 1 293 ? -20.064 1.599 21.556 1.00 85.94 293 LYS A C 1
ATOM 2341 O O . LYS A 1 293 ? -20.588 0.822 22.353 1.00 85.94 293 LYS A O 1
ATOM 2346 N N . ASP A 1 294 ? -19.786 1.271 20.299 1.00 87.38 294 ASP A N 1
ATOM 2347 C CA . ASP A 1 294 ? -20.106 -0.029 19.735 1.00 87.38 294 ASP A CA 1
ATOM 2348 C C . ASP A 1 294 ? -19.232 -1.116 20.377 1.00 87.38 294 ASP A C 1
ATOM 2350 O O . ASP A 1 294 ? -18.017 -1.183 20.171 1.00 87.38 294 ASP A O 1
ATOM 2354 N N . LYS A 1 295 ? -19.852 -1.955 21.212 1.00 89.56 295 LYS A N 1
ATOM 2355 C CA . LYS A 1 295 ? -19.159 -3.019 21.945 1.00 89.56 295 LYS A CA 1
ATOM 2356 C C . LYS A 1 295 ? -18.661 -4.126 21.017 1.00 89.56 295 LYS A C 1
ATOM 2358 O O . LYS A 1 295 ? -17.624 -4.721 21.313 1.00 89.56 295 LYS A O 1
ATOM 2363 N N . GLU A 1 296 ? -19.366 -4.393 19.918 1.00 89.81 296 GLU A N 1
ATOM 2364 C CA . GLU A 1 296 ? -18.965 -5.404 18.939 1.00 89.81 296 GLU A CA 1
ATOM 2365 C C . GLU A 1 296 ? -17.723 -4.931 18.185 1.00 89.81 296 GLU A C 1
ATOM 2367 O O . GLU A 1 296 ? -16.732 -5.661 18.119 1.00 89.81 296 GLU A O 1
ATOM 2372 N N . ALA A 1 297 ? -17.711 -3.671 17.738 1.00 88.06 297 ALA A N 1
ATOM 2373 C CA . ALA A 1 297 ? -16.544 -3.069 17.095 1.00 88.06 297 ALA A CA 1
ATOM 2374 C C . ALA A 1 297 ? -15.300 -3.111 18.000 1.00 88.06 297 ALA A C 1
ATOM 2376 O O . ALA A 1 297 ? -14.213 -3.490 17.559 1.00 88.06 297 ALA A O 1
ATOM 2377 N N . HIS A 1 298 ? -15.452 -2.803 19.295 1.00 87.94 298 HIS A N 1
ATOM 2378 C CA . HIS A 1 298 ? -14.351 -2.922 20.259 1.00 87.94 298 HIS A CA 1
ATOM 2379 C C . HIS A 1 298 ? -13.852 -4.364 20.411 1.00 87.94 298 HIS A C 1
ATOM 2381 O O . HIS A 1 298 ? -12.645 -4.584 20.534 1.00 87.94 298 HIS A O 1
ATOM 2387 N N . ALA A 1 299 ? -14.750 -5.353 20.415 1.00 91.56 299 ALA A N 1
ATOM 2388 C CA . ALA A 1 299 ? -14.363 -6.758 20.499 1.00 91.56 299 ALA A CA 1
ATOM 2389 C C . ALA A 1 299 ? -13.572 -7.200 19.257 1.00 91.56 299 ALA A C 1
ATOM 2391 O O . ALA A 1 299 ? -12.542 -7.864 19.398 1.00 91.56 299 ALA A O 1
ATOM 2392 N N . VAL A 1 300 ? -13.996 -6.778 18.060 1.00 91.50 300 VAL A N 1
ATOM 2393 C CA . VAL A 1 300 ? -13.272 -7.054 16.810 1.00 91.50 300 VAL A CA 1
ATOM 2394 C C . VAL A 1 300 ? -11.910 -6.361 16.801 1.00 91.50 300 VAL A C 1
ATOM 2396 O O . VAL A 1 300 ? -10.907 -6.998 16.490 1.00 91.50 300 VAL A O 1
ATOM 2399 N N . LEU A 1 301 ? -11.822 -5.098 17.228 1.00 90.38 301 LEU A N 1
ATOM 2400 C CA . LEU A 1 301 ? -10.547 -4.378 17.301 1.00 90.38 301 LEU A CA 1
ATOM 2401 C C . LEU A 1 301 ? -9.550 -5.010 18.277 1.00 90.38 301 LEU A C 1
ATOM 2403 O O . LEU A 1 301 ? -8.359 -5.058 17.978 1.00 90.38 301 LEU A O 1
ATOM 2407 N N . LYS A 1 302 ? -10.013 -5.563 19.406 1.00 92.00 302 LYS A N 1
ATOM 2408 C CA . LYS A 1 302 ? -9.154 -6.356 20.305 1.00 92.00 302 LYS A CA 1
ATOM 2409 C C . LYS A 1 302 ? -8.587 -7.595 19.615 1.00 92.00 302 LYS A C 1
ATOM 2411 O O . LYS A 1 302 ? -7.424 -7.934 19.824 1.00 92.00 302 LYS A O 1
ATOM 2416 N N . LYS A 1 303 ? -9.382 -8.262 18.776 1.00 93.88 303 LYS A N 1
ATOM 2417 C CA . LYS A 1 303 ? -8.917 -9.412 17.989 1.00 93.88 303 LYS A CA 1
ATOM 2418 C C . LYS A 1 303 ? -7.939 -8.989 16.897 1.00 93.88 303 LYS A C 1
ATOM 2420 O O . LYS A 1 303 ? -6.901 -9.629 16.767 1.00 93.88 303 LYS A O 1
ATOM 2425 N N . ILE A 1 304 ? -8.213 -7.889 16.189 1.00 92.94 304 ILE A N 1
ATOM 2426 C CA . ILE A 1 304 ? -7.276 -7.288 15.225 1.00 92.94 304 ILE A CA 1
ATOM 2427 C C . ILE A 1 304 ? -5.939 -6.998 15.907 1.00 92.94 304 ILE A C 1
ATOM 2429 O O . ILE A 1 304 ? -4.901 -7.397 15.391 1.00 92.94 304 ILE A O 1
ATOM 2433 N N . PHE A 1 305 ? -5.958 -6.374 17.086 1.00 91.69 305 PHE A N 1
ATOM 2434 C CA . PHE A 1 305 ? -4.749 -6.064 17.844 1.00 91.69 305 PHE A CA 1
ATOM 2435 C C . PHE A 1 305 ? -3.966 -7.329 18.233 1.00 91.69 305 PHE A C 1
ATOM 2437 O O . PHE A 1 305 ? -2.769 -7.415 17.982 1.00 91.69 305 PHE A O 1
ATOM 2444 N N . LYS A 1 306 ? -4.641 -8.372 18.731 1.00 93.81 306 LYS A N 1
ATOM 2445 C CA . LYS A 1 306 ? -4.001 -9.661 19.053 1.00 93.81 306 LYS A CA 1
ATOM 2446 C C . LYS A 1 306 ? -3.406 -10.362 17.824 1.00 93.81 306 LYS A C 1
ATOM 2448 O O . LYS A 1 306 ? -2.369 -11.023 17.911 1.00 93.81 306 LYS A O 1
ATOM 2453 N N . VAL A 1 307 ? -4.063 -10.255 16.670 1.00 94.75 307 VAL A N 1
ATOM 2454 C CA . VAL A 1 307 ? -3.543 -10.786 15.400 1.00 94.75 307 VAL A CA 1
ATOM 2455 C C . VAL A 1 307 ? -2.337 -9.973 14.947 1.00 94.75 307 VAL A C 1
ATOM 2457 O O . VAL A 1 307 ? -1.349 -10.567 14.531 1.00 94.75 307 VAL A O 1
ATOM 2460 N N . ASN A 1 308 ? -2.374 -8.650 15.105 1.00 92.44 308 ASN A N 1
ATOM 2461 C CA . ASN A 1 308 ? -1.246 -7.763 14.843 1.00 92.44 308 ASN A CA 1
ATOM 2462 C C . ASN A 1 308 ? -0.012 -8.156 15.676 1.00 92.44 308 ASN A C 1
ATOM 2464 O O . ASN A 1 308 ? 1.075 -8.277 15.121 1.00 92.44 308 ASN A O 1
ATOM 2468 N N . GLU A 1 309 ? -0.188 -8.447 16.970 1.00 93.06 309 GLU A N 1
ATOM 2469 C CA . GLU A 1 309 ? 0.874 -8.988 17.837 1.00 93.06 309 GLU A CA 1
ATOM 2470 C C . GLU A 1 309 ? 1.346 -10.377 17.383 1.00 93.06 309 GLU A C 1
ATOM 2472 O O . GLU A 1 309 ? 2.539 -10.658 17.351 1.00 93.06 309 GLU A O 1
ATOM 2477 N N . THR A 1 310 ? 0.421 -11.260 16.994 1.00 95.19 310 THR A N 1
ATOM 2478 C CA . THR A 1 310 ? 0.756 -12.621 16.535 1.00 95.19 310 THR A CA 1
ATOM 2479 C C . THR A 1 310 ? 1.566 -12.616 15.238 1.00 95.19 310 THR A C 1
ATOM 2481 O O . THR A 1 310 ? 2.395 -13.501 15.026 1.00 95.19 310 THR A O 1
ATOM 2484 N N . LEU A 1 311 ? 1.302 -11.641 14.371 1.00 93.50 311 LEU A N 1
ATOM 2485 C CA . LEU A 1 311 ? 2.010 -11.403 13.118 1.00 93.50 311 LEU A CA 1
ATOM 2486 C C . LEU A 1 311 ? 3.291 -10.574 13.307 1.00 93.50 311 LEU A C 1
ATOM 2488 O O . LEU A 1 311 ? 4.003 -10.360 12.328 1.00 93.50 311 LEU A O 1
ATOM 2492 N N . ASP A 1 312 ? 3.574 -10.117 14.533 1.00 94.19 312 ASP A N 1
ATOM 2493 C CA . ASP A 1 312 ? 4.704 -9.242 14.855 1.00 94.19 312 ASP A CA 1
ATOM 2494 C C . ASP A 1 312 ? 4.754 -8.006 13.935 1.00 94.19 312 ASP A C 1
ATOM 2496 O O . ASP A 1 312 ? 5.772 -7.660 13.334 1.00 94.19 312 ASP A O 1
ATOM 2500 N N . LEU A 1 313 ? 3.593 -7.374 13.733 1.00 91.38 313 LEU A N 1
ATOM 2501 C CA . LEU A 1 313 ? 3.491 -6.210 12.862 1.00 91.38 313 LEU A CA 1
ATOM 2502 C C . LEU A 1 313 ? 3.851 -4.930 13.627 1.00 91.38 313 LEU A C 1
ATOM 2504 O O . LEU A 1 313 ? 3.360 -4.713 14.741 1.00 91.38 313 LEU A O 1
ATOM 2508 N N . PRO A 1 314 ? 4.630 -4.025 13.013 1.00 88.94 314 PRO A N 1
ATOM 2509 C CA . PRO A 1 314 ? 4.985 -2.752 13.627 1.00 88.94 314 PRO A CA 1
ATOM 2510 C C . PRO A 1 314 ? 3.749 -1.897 13.951 1.00 88.94 314 PRO A C 1
ATOM 2512 O O . PRO A 1 314 ? 2.949 -1.562 13.079 1.00 88.94 314 PRO A O 1
ATOM 2515 N N . GLN A 1 315 ? 3.628 -1.471 15.211 1.00 83.88 315 GLN A N 1
ATOM 2516 C CA . GLN A 1 315 ? 2.482 -0.703 15.727 1.00 83.88 315 GLN A CA 1
ATOM 2517 C C . GLN A 1 315 ? 2.351 0.718 15.177 1.00 83.88 315 GLN A C 1
ATOM 2519 O O . GLN A 1 315 ? 1.352 1.382 15.432 1.00 83.88 315 GLN A O 1
ATOM 2524 N N . ASN A 1 316 ? 3.346 1.218 14.453 1.00 83.94 316 ASN A N 1
ATOM 2525 C CA . ASN A 1 316 ? 3.370 2.553 13.856 1.00 83.94 316 ASN A CA 1
ATOM 2526 C C . ASN A 1 316 ? 3.468 2.507 12.325 1.00 83.94 316 ASN A C 1
ATOM 2528 O O . ASN A 1 316 ? 3.513 3.563 11.678 1.00 83.94 316 ASN A O 1
ATOM 2532 N N . GLU A 1 317 ? 3.488 1.308 11.735 1.00 87.00 317 GLU A N 1
ATOM 2533 C CA . GLU A 1 317 ? 3.626 1.130 10.298 1.00 87.00 317 GLU A CA 1
ATOM 2534 C C . GLU A 1 317 ? 2.495 0.320 9.682 1.00 87.00 317 GLU A C 1
ATOM 2536 O O . GLU A 1 317 ? 1.859 -0.504 10.328 1.00 87.00 317 GLU A O 1
ATOM 2541 N N . SER A 1 318 ? 2.211 0.594 8.408 1.00 88.19 318 SER A N 1
ATOM 2542 C CA . SER A 1 318 ? 1.298 -0.260 7.652 1.00 88.19 318 SER A CA 1
ATOM 2543 C C . SER A 1 318 ? 2.051 -1.495 7.175 1.00 88.19 318 SER A C 1
ATOM 2545 O O . SER A 1 318 ? 3.213 -1.390 6.785 1.00 88.19 318 SER A O 1
ATOM 2547 N N . SER A 1 319 ? 1.381 -2.640 7.184 1.00 91.19 319 SER A N 1
ATOM 2548 C CA . SER A 1 319 ? 1.947 -3.914 6.739 1.00 91.19 319 SER A CA 1
ATOM 2549 C C . SER A 1 319 ? 0.996 -4.600 5.770 1.00 91.19 319 SER A C 1
ATOM 2551 O O . SER A 1 319 ? -0.213 -4.366 5.808 1.00 91.19 319 SER A O 1
ATOM 2553 N N . LEU A 1 320 ? 1.533 -5.437 4.887 1.00 92.44 320 LEU A N 1
ATOM 2554 C CA . LEU A 1 320 ? 0.743 -6.173 3.904 1.00 92.44 320 LEU A CA 1
ATOM 2555 C C . LEU A 1 320 ? 0.959 -7.665 4.089 1.00 92.44 320 LEU A C 1
ATOM 2557 O O . LEU A 1 320 ? 2.093 -8.124 4.165 1.00 92.44 320 LEU A O 1
ATOM 2561 N N . VAL A 1 321 ? -0.125 -8.426 4.090 1.00 92.44 321 VAL A N 1
ATOM 2562 C CA . VAL A 1 321 ? -0.074 -9.865 3.860 1.00 92.44 321 VAL A CA 1
ATOM 2563 C C . VAL A 1 321 ? -0.469 -10.102 2.417 1.00 92.44 321 VAL A C 1
ATOM 2565 O O . VAL A 1 321 ? -1.551 -9.697 1.999 1.00 92.44 321 VAL A O 1
ATOM 2568 N N . ILE A 1 322 ? 0.408 -10.732 1.647 1.00 90.81 322 ILE A N 1
ATOM 2569 C CA . ILE A 1 322 ? 0.141 -11.065 0.251 1.00 90.81 322 ILE A CA 1
ATOM 2570 C C . ILE A 1 322 ? 0.251 -12.576 0.120 1.00 90.81 322 ILE A C 1
ATOM 2572 O O . ILE A 1 322 ? 1.337 -13.148 0.223 1.00 90.81 322 ILE A O 1
ATOM 2576 N N . ASN A 1 323 ? -0.897 -13.224 -0.076 1.00 89.19 323 ASN A N 1
ATOM 2577 C CA . ASN A 1 323 ? -1.050 -14.674 0.028 1.00 89.19 323 ASN A CA 1
ATOM 2578 C C . ASN A 1 323 ? -0.511 -15.202 1.374 1.00 89.19 323 ASN A C 1
ATOM 2580 O O . ASN A 1 323 ? -1.110 -14.958 2.416 1.00 89.19 323 ASN A O 1
ATOM 2584 N N . ASP A 1 324 ? 0.627 -15.897 1.342 1.00 91.25 324 ASP A N 1
ATOM 2585 C CA . ASP A 1 324 ? 1.247 -16.570 2.483 1.00 91.25 324 ASP A CA 1
ATOM 2586 C C . ASP A 1 324 ? 2.460 -15.822 3.062 1.00 91.25 324 ASP A C 1
ATOM 2588 O O . ASP A 1 324 ? 3.195 -16.390 3.867 1.00 91.25 324 ASP A O 1
ATOM 2592 N N . TYR A 1 325 ? 2.686 -14.566 2.668 1.00 91.50 325 TYR A N 1
ATOM 2593 C CA . TYR A 1 325 ? 3.828 -13.768 3.121 1.00 91.50 325 TYR A CA 1
ATOM 2594 C C . TYR A 1 325 ? 3.378 -12.487 3.812 1.00 91.50 325 TYR A C 1
ATOM 2596 O O . TYR A 1 325 ? 2.509 -11.776 3.307 1.00 91.50 325 TYR A O 1
ATOM 2604 N N . VAL A 1 326 ? 4.008 -12.176 4.943 1.00 92.88 326 VAL A N 1
ATOM 2605 C CA . VAL A 1 326 ? 3.907 -10.888 5.632 1.00 92.88 326 VAL A CA 1
ATOM 2606 C C . VAL A 1 326 ? 5.055 -10.008 5.180 1.00 92.88 326 VAL A C 1
ATOM 2608 O O . VAL A 1 326 ? 6.217 -10.393 5.254 1.00 92.88 326 VAL A O 1
ATOM 2611 N N . TYR A 1 327 ? 4.716 -8.799 4.767 1.00 91.19 327 TYR A N 1
ATOM 2612 C CA . TYR A 1 327 ? 5.655 -7.747 4.445 1.00 91.19 327 TYR A CA 1
ATOM 2613 C C . TYR A 1 327 ? 5.449 -6.611 5.442 1.00 91.19 327 TYR A C 1
ATOM 2615 O O . TYR A 1 327 ? 4.405 -5.944 5.443 1.00 91.19 327 TYR A O 1
ATOM 2623 N N . LYS A 1 328 ? 6.440 -6.419 6.311 1.00 90.12 328 LYS A N 1
ATOM 2624 C CA . LYS A 1 328 ? 6.377 -5.440 7.395 1.00 90.12 328 LYS A CA 1
ATOM 2625 C C . LYS A 1 328 ? 6.821 -4.069 6.898 1.00 90.12 328 LYS A C 1
ATOM 2627 O O . LYS A 1 328 ? 7.815 -3.925 6.186 1.00 90.12 328 LYS A O 1
ATOM 2632 N N . GLY A 1 329 ? 6.083 -3.055 7.323 1.00 83.62 329 GLY A N 1
ATOM 2633 C CA . GLY A 1 329 ? 6.506 -1.674 7.200 1.00 83.62 329 GLY A CA 1
ATOM 2634 C C . GLY A 1 329 ? 6.327 -1.024 5.831 1.00 83.62 329 GLY A C 1
ATOM 2635 O O . GLY A 1 329 ? 5.867 -1.592 4.837 1.00 83.62 329 GLY A O 1
ATOM 2636 N N . TYR A 1 330 ? 6.689 0.253 5.780 1.00 73.56 330 TYR A N 1
ATOM 2637 C CA . TYR A 1 330 ? 6.287 1.125 4.673 1.00 73.56 330 TYR A CA 1
ATOM 2638 C C . TYR A 1 330 ? 7.064 0.931 3.372 1.00 73.56 330 TYR A C 1
ATOM 2640 O O . TYR A 1 330 ? 6.591 1.365 2.318 1.00 73.56 330 TYR A O 1
ATOM 2648 N N . GLN A 1 331 ? 8.239 0.296 3.400 1.00 75.31 331 GLN A N 1
ATOM 2649 C CA . GLN A 1 331 ? 9.009 0.063 2.170 1.00 75.31 331 GLN A CA 1
ATOM 2650 C C . GLN A 1 331 ? 8.245 -0.806 1.166 1.00 75.31 331 GLN A C 1
ATOM 2652 O O . GLN A 1 331 ? 8.452 -0.708 -0.043 1.00 75.31 331 GLN A O 1
ATOM 2657 N N . VAL A 1 332 ? 7.307 -1.605 1.663 1.00 76.31 332 VAL A N 1
ATOM 2658 C CA . VAL A 1 332 ? 6.425 -2.449 0.865 1.00 76.31 332 VAL A CA 1
ATOM 2659 C C . VAL A 1 332 ? 5.465 -1.604 0.033 1.00 76.31 332 VAL A C 1
ATOM 2661 O O . VAL A 1 332 ? 5.226 -1.914 -1.127 1.00 76.31 332 VAL A O 1
ATOM 2664 N N . ILE A 1 333 ? 4.964 -0.495 0.584 1.00 74.06 333 ILE A N 1
ATOM 2665 C CA . ILE A 1 333 ? 3.992 0.394 -0.068 1.00 74.06 333 ILE A CA 1
ATOM 2666 C C . ILE A 1 333 ? 4.605 1.076 -1.290 1.00 74.06 333 ILE A C 1
ATOM 2668 O O . ILE A 1 333 ? 4.034 1.049 -2.381 1.00 74.06 333 ILE A O 1
ATOM 2672 N N . SER A 1 334 ? 5.790 1.670 -1.130 1.00 75.19 334 SER A N 1
ATOM 2673 C CA . SER A 1 334 ? 6.486 2.336 -2.237 1.00 75.19 334 SER A CA 1
ATOM 2674 C C . SER A 1 334 ? 6.926 1.341 -3.310 1.00 75.19 334 SER A C 1
ATOM 2676 O O . SER A 1 334 ? 6.998 1.690 -4.492 1.00 75.19 334 SER A O 1
ATOM 2678 N N . ARG A 1 335 ? 7.169 0.088 -2.910 1.00 80.25 335 ARG A N 1
ATOM 2679 C CA . ARG A 1 335 ? 7.535 -0.999 -3.814 1.00 80.25 335 ARG A CA 1
ATOM 2680 C C . ARG A 1 335 ? 6.346 -1.797 -4.334 1.00 80.25 335 ARG A C 1
ATOM 2682 O O . ARG A 1 335 ? 6.541 -2.624 -5.216 1.00 80.25 335 ARG A O 1
ATOM 2689 N N . PHE A 1 336 ? 5.126 -1.513 -3.880 1.00 80.06 336 PHE A N 1
ATOM 2690 C CA . PHE A 1 336 ? 3.945 -2.312 -4.191 1.00 80.06 336 PHE A CA 1
ATOM 2691 C C . PHE A 1 336 ? 3.711 -2.503 -5.701 1.00 80.06 336 PHE A C 1
ATOM 2693 O O . PHE A 1 336 ? 3.532 -3.641 -6.126 1.00 80.06 336 PHE A O 1
ATOM 2700 N N . PRO A 1 337 ? 3.829 -1.466 -6.560 1.00 76.00 337 PRO A N 1
ATOM 2701 C CA . PRO A 1 337 ? 3.779 -1.645 -8.015 1.00 76.00 337 PRO A CA 1
ATOM 2702 C C . PRO A 1 337 ? 4.779 -2.670 -8.567 1.00 76.00 337 PRO A C 1
ATOM 2704 O O . PRO A 1 337 ? 4.462 -3.378 -9.515 1.00 76.00 337 PRO A O 1
ATOM 2707 N N . TYR A 1 338 ? 5.967 -2.779 -7.969 1.00 74.56 338 TYR A N 1
ATOM 2708 C CA . TYR A 1 338 ? 6.974 -3.759 -8.376 1.00 74.56 338 TYR A CA 1
ATOM 2709 C C . TYR A 1 338 ? 6.635 -5.171 -7.902 1.00 74.56 338 TYR A C 1
ATOM 2711 O O . TYR A 1 338 ? 6.960 -6.121 -8.609 1.00 74.56 338 TYR A O 1
ATOM 2719 N N . ILE A 1 339 ? 5.966 -5.314 -6.752 1.00 74.06 339 ILE A N 1
ATOM 2720 C CA . ILE A 1 339 ? 5.409 -6.601 -6.300 1.00 74.06 339 ILE A CA 1
ATOM 2721 C C . ILE A 1 339 ? 4.431 -7.105 -7.353 1.00 74.06 339 ILE A C 1
ATOM 2723 O O . ILE A 1 339 ? 4.522 -8.235 -7.822 1.00 74.06 339 ILE A O 1
ATOM 2727 N N . LEU A 1 340 ? 3.542 -6.214 -7.788 1.00 75.94 340 LEU A N 1
ATOM 2728 C CA . LEU A 1 340 ? 2.512 -6.527 -8.766 1.00 75.94 340 LEU A CA 1
ATOM 2729 C C . LEU A 1 340 ? 3.092 -6.957 -10.113 1.00 75.94 340 LEU A C 1
ATOM 2731 O O . LEU A 1 340 ? 2.648 -7.940 -10.706 1.00 75.94 340 LEU A O 1
ATOM 2735 N N . GLU A 1 341 ? 4.116 -6.251 -10.577 1.00 78.50 341 GLU A N 1
ATOM 2736 C CA . GLU A 1 341 ? 4.761 -6.565 -11.845 1.00 78.50 341 GLU A CA 1
ATOM 2737 C C . GLU A 1 341 ? 5.580 -7.859 -11.779 1.00 78.50 341 GLU A C 1
ATOM 2739 O O . GLU A 1 341 ? 5.434 -8.723 -12.646 1.00 78.50 341 GLU A O 1
ATOM 2744 N N . ASN A 1 342 ? 6.408 -8.030 -10.746 1.00 72.56 342 ASN A N 1
ATOM 2745 C CA . ASN A 1 342 ? 7.359 -9.140 -10.678 1.00 72.56 342 ASN A CA 1
ATOM 2746 C C . ASN A 1 342 ? 6.746 -10.443 -10.172 1.00 72.56 342 ASN A C 1
ATOM 2748 O O . ASN A 1 342 ? 7.092 -11.508 -10.680 1.00 72.56 342 ASN A O 1
ATOM 2752 N N . GLU A 1 343 ? 5.855 -10.387 -9.182 1.00 69.19 343 GLU A N 1
ATOM 2753 C CA . GLU A 1 343 ? 5.226 -11.596 -8.647 1.00 69.19 343 GLU A CA 1
ATOM 2754 C C . GLU A 1 343 ? 4.023 -12.027 -9.476 1.00 69.19 343 GLU A C 1
ATOM 2756 O O . GLU A 1 343 ? 3.756 -13.222 -9.614 1.00 69.19 343 GLU A O 1
ATOM 2761 N N . PHE A 1 344 ? 3.292 -11.060 -10.036 1.00 72.12 344 PHE A N 1
ATOM 2762 C CA . PHE A 1 344 ? 1.982 -11.323 -10.631 1.00 72.12 344 PHE A CA 1
ATOM 2763 C C . PHE A 1 344 ? 1.934 -11.074 -12.140 1.00 72.12 344 PHE A C 1
ATOM 2765 O O . PHE A 1 344 ? 0.914 -11.366 -12.769 1.00 72.12 344 PHE A O 1
ATOM 2772 N N . GLY A 1 345 ? 3.030 -10.593 -12.742 1.00 77.12 345 GLY A N 1
ATOM 2773 C CA . GLY A 1 345 ? 3.123 -10.338 -14.181 1.00 77.12 345 GLY A CA 1
ATOM 2774 C C . GLY A 1 345 ? 2.234 -9.185 -14.648 1.00 77.12 345 GLY A C 1
ATOM 2775 O O . GLY A 1 345 ? 1.852 -9.135 -15.819 1.00 77.12 345 GLY A O 1
ATOM 2776 N N . LEU A 1 346 ? 1.850 -8.288 -13.737 1.00 76.62 346 LEU A N 1
ATOM 2777 C CA . LEU A 1 346 ? 0.945 -7.183 -14.026 1.00 76.62 346 LEU A CA 1
ATOM 2778 C C . LEU A 1 346 ? 1.744 -5.953 -14.426 1.00 76.62 346 LEU A C 1
ATOM 2780 O O . LEU A 1 346 ? 2.368 -5.298 -13.596 1.00 76.62 346 LEU A O 1
ATOM 2784 N N . LYS A 1 347 ? 1.740 -5.660 -15.725 1.00 73.38 347 LYS A N 1
ATOM 2785 C CA . LYS A 1 347 ? 2.352 -4.439 -16.247 1.00 73.38 347 LYS A CA 1
ATOM 2786 C C . LYS A 1 347 ? 1.567 -3.222 -15.748 1.00 73.38 347 LYS A C 1
ATOM 2788 O O . LYS A 1 347 ? 0.341 -3.280 -15.691 1.00 73.38 347 LYS A O 1
ATOM 2793 N N . LYS A 1 348 ? 2.310 -2.172 -15.389 1.00 59.66 348 LYS A N 1
ATOM 2794 C CA . LYS A 1 348 ? 1.793 -0.867 -14.948 1.00 59.66 348 LYS A CA 1
ATOM 2795 C C . LYS A 1 348 ? 0.775 -0.246 -15.890 1.00 59.66 348 LYS A C 1
ATOM 2797 O O . LYS A 1 348 ? 0.935 -0.422 -17.120 1.00 59.66 348 LYS A O 1
#

Secondary structure (DSSP, 8-state):
------EEEEE-TTT--EEEEETT--EEE-TTT--EEE-------PPP--PPPPPP---PPPP----HHHHHHHHHHHHHHHHHHHHHHHHHHHHTTSTT----TTHHHHHHHHHHHHHHHHHHHHHHHHHHHHHHHHHHHHHHHHHHHHHHHHHHEEEPPHHHHHHHHHHHHH----EEE-TT-SEEEEEEEE-SHHHHHHHHHHHHHHHHHHHHHTTTEEEEEEEE-SS-TTT-HHHHHHHHHHHHHHHHHHHHHHHHHHHTT--TTSHHHHHHHHHTTT--HHHHHHGGG-HHHHHHHHHHHHHHHHTT--TTS-EEEETTEEE-STHHHHHHHHHHHHHH----

Radius of gyration: 31.48 Å; chains: 1; bounding box: 74×71×98 Å

Foldseek 3Di:
DDDDWDKDWDADPPPRDIDIDTPPDQWDQDPPQRDIDGPPPPPPDDDDDDDDDDDDDDPDDPPDDDDPVVVVVVVVVVVVVVVVVVVVVVVVVVVVPPPPDPDDVPPVVVVVVVVVVVVVVVVVVVVVVVVVVVVVVVVVVLVVLLVVVVVLCVVFKDFADPLLVVLVVVLVVQQPFDKFADPPAQKEKEKAQEDDPSRLVLVLLLLVVVVVCCVQPSNRYIYHYHHAALDQLVLQLVSLLLSVQCRVVNPVSSSVLSVVCVVVVNPCPDLVVSLVSVVVVVDDSVVSVCSSVDPSSSVSNNSVHVSCVVLVENSRAMWMDMPRIIGHGSVCSVCVQSCCCNVPVDDD

pLDDT: mean 80.86, std 12.92, range [45.72, 97.06]

Sequence (348 aa):
MSAKLTVFAMKCPNCGASIEASEGQTMLTCEYCNNTLHLGERKSEPPPAVKPSSPPPSTQPPPYRADPDIIKAREKLQKQAMKAAKSATSVAAIIGVIVPIVIVGGIISFSVFMAQKTHKTAQQRSQDIQQNVQNRIKNEKLERERKEWARFRESNGEPLNAKMKKALQELLKEIKMPHYGKATAKFTVIEFANFTSTGMHRQKEMAKVRRRLFIHHGEKFHWIFIPVPAEDPLKSSHITFLFEFYNKKGIEGLDTFMRRLHRNNRWTWDNKDAIKQAVAKGMDKKTAESLYKDKEAHAVLKKIFKVNETLDLPQNESSLVINDYVYKGYQVISRFPYILENEFGLKK